Protein AF-A0A817LYQ7-F1 (afdb_monomer_lite)

Sequence (194 aa):
NINQAQDAFQQCRSLLEDQLDYSDKLHCETAINEIEKHLDKLDQIEDEFKLVQNLAEGLTFTFNKGPLIQAMEQGDWILLDNINCARGDVIERLNSLAEAKPTLTLYDSASSQQYSRGNGIHKDFRLFVIANNNRKMANRLSSAWRNRCLIIRMQTLDDGLNLDHVEQHDLAEIIKGELQGINGGQELTHTLLR

Foldseek 3Di:
DVVVVVVVLVVVLVVLVVVLVVCVVVVPVVSNVVSVVVVVVSVVVVVVVVVVVVVVVVDDDDDDDDPVLVCQQVLHEDEAEQCQLDDPVVVVQQLQCLAPWRKHWDPPHPVTDIDTDVRSGDPNYHYHYDHDPPDPRGHDDDPSNVVSDDDDDDDDQCVVPDLVCLCVGVVLVVQCVVLVPPDCSVVVSVVVSD

Structure (mmCIF, N/CA/C/O backbone):
data_AF-A0A817LYQ7-F1
#
_entry.id   AF-A0A817LYQ7-F1
#
loop_
_atom_site.group_PDB
_atom_site.id
_atom_site.type_symbol
_atom_site.label_atom_id
_atom_site.label_alt_id
_atom_site.label_comp_id
_atom_site.label_asym_id
_atom_site.label_entity_id
_atom_site.label_seq_id
_atom_site.pdbx_PDB_ins_code
_atom_site.Cartn_x
_atom_site.Cartn_y
_atom_site.Cartn_z
_atom_site.occupancy
_atom_site.B_iso_or_equiv
_atom_site.auth_seq_id
_atom_site.auth_comp_id
_atom_site.auth_asym_id
_atom_site.auth_atom_id
_atom_site.pdbx_PDB_model_num
ATOM 1 N N . ASN A 1 1 ? -20.811 9.202 29.144 1.00 63.03 1 ASN A N 1
ATOM 2 C CA . ASN A 1 1 ? -21.258 8.344 28.025 1.00 63.03 1 ASN A CA 1
ATOM 3 C C . ASN A 1 1 ? -22.570 8.937 27.528 1.00 63.03 1 ASN A C 1
ATOM 5 O O . ASN A 1 1 ? -23.413 9.189 28.376 1.00 63.03 1 ASN A O 1
ATOM 9 N N . ILE A 1 2 ? -22.718 9.260 26.240 1.00 66.94 2 ILE A N 1
ATOM 10 C CA . ILE A 1 2 ? -23.828 10.101 25.728 1.00 66.94 2 ILE A CA 1
ATOM 11 C C . ILE A 1 2 ? -25.197 9.498 26.067 1.00 66.94 2 ILE A C 1
ATOM 13 O O . ILE A 1 2 ? -26.060 10.197 26.589 1.00 66.94 2 ILE A O 1
ATOM 17 N N . ASN A 1 3 ? -25.333 8.182 25.908 1.00 72.88 3 ASN A N 1
ATOM 18 C CA . ASN A 1 3 ? -26.567 7.465 26.236 1.00 72.88 3 ASN A CA 1
ATOM 19 C C . ASN A 1 3 ? -26.939 7.612 27.722 1.00 72.88 3 ASN A C 1
ATOM 21 O O . ASN A 1 3 ? -28.087 7.870 28.041 1.00 72.88 3 ASN A O 1
ATOM 25 N N . GLN A 1 4 ? -25.957 7.579 28.632 1.00 79.06 4 GLN A N 1
ATOM 26 C CA . GLN A 1 4 ? -26.214 7.764 30.069 1.00 79.06 4 GLN A CA 1
ATOM 27 C C . GLN A 1 4 ? -26.706 9.178 30.409 1.00 79.06 4 GLN A C 1
ATOM 29 O O . GLN A 1 4 ? -27.440 9.347 31.377 1.00 79.06 4 GLN A O 1
ATOM 34 N N . ALA A 1 5 ? -26.284 10.195 29.650 1.00 78.88 5 ALA A N 1
ATOM 35 C CA . ALA A 1 5 ? -26.750 11.564 29.853 1.00 78.88 5 ALA A CA 1
ATOM 36 C C . ALA A 1 5 ? -28.187 11.740 29.335 1.00 78.88 5 ALA A C 1
ATOM 38 O O . ALA A 1 5 ? -29.009 12.333 30.026 1.00 78.88 5 ALA A O 1
ATOM 39 N N . GLN A 1 6 ? -28.507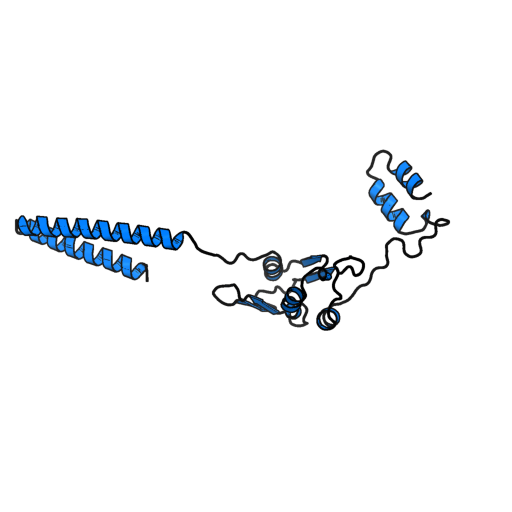 11.170 28.169 1.00 82.31 6 GLN A N 1
ATOM 40 C CA . GLN A 1 6 ? -29.868 11.174 27.619 1.00 82.31 6 GLN A CA 1
ATOM 41 C C . GLN A 1 6 ? -30.855 10.409 28.512 1.00 82.31 6 GLN A C 1
ATOM 43 O O . GLN A 1 6 ? -31.938 10.920 28.796 1.00 82.31 6 GLN A O 1
ATOM 48 N N . ASP A 1 7 ? -30.448 9.248 29.034 1.00 86.56 7 ASP A N 1
ATOM 49 C CA . ASP A 1 7 ? -31.247 8.470 29.986 1.00 86.56 7 ASP A CA 1
ATOM 50 C C . ASP A 1 7 ? -31.538 9.278 31.264 1.00 86.56 7 ASP A C 1
ATOM 52 O O . ASP A 1 7 ? -32.651 9.244 31.790 1.00 86.56 7 ASP A O 1
ATOM 56 N N . ALA A 1 8 ? -30.560 10.052 31.751 1.00 87.94 8 ALA A N 1
ATOM 57 C CA . ALA A 1 8 ? -30.729 10.900 32.929 1.00 87.94 8 ALA A CA 1
ATOM 58 C C . ALA A 1 8 ? -31.708 12.065 32.687 1.00 87.94 8 ALA A C 1
ATOM 60 O O . ALA A 1 8 ? -32.529 12.354 33.559 1.00 87.94 8 ALA A O 1
ATOM 61 N N . PHE A 1 9 ? -31.671 12.708 31.512 1.00 90.75 9 PHE A N 1
ATOM 62 C CA . PHE A 1 9 ? -32.644 13.751 31.154 1.00 90.75 9 PHE A CA 1
ATOM 63 C C . PHE A 1 9 ? -34.066 13.194 31.064 1.00 90.75 9 PHE A C 1
ATOM 65 O O . PHE A 1 9 ? -34.985 13.789 31.626 1.00 90.75 9 PHE A O 1
ATOM 72 N N . GLN A 1 10 ? -34.248 12.030 30.431 1.00 88.69 10 GLN A N 1
ATOM 73 C CA . GLN A 1 10 ? -35.556 11.373 30.356 1.00 88.69 10 GLN A CA 1
ATOM 74 C C . GLN A 1 10 ? -36.092 10.985 31.735 1.00 88.69 10 GLN A C 1
ATOM 76 O O . GLN A 1 10 ? -37.265 11.220 32.022 1.00 88.69 10 GLN A O 1
ATOM 81 N N . GLN A 1 11 ? -35.242 10.442 32.611 1.00 92.62 11 GLN A N 1
ATOM 82 C CA . GLN A 1 11 ? -35.643 10.107 33.978 1.00 92.62 11 GLN A CA 1
ATOM 83 C C . GLN A 1 11 ? -36.074 11.349 34.761 1.00 92.62 11 GLN A C 1
ATOM 85 O O . GLN A 1 11 ? -37.159 11.348 35.342 1.00 92.62 11 GLN A O 1
ATOM 90 N N . CYS A 1 12 ? -35.273 12.419 34.735 1.00 91.88 12 CYS A N 1
ATOM 91 C CA . CYS A 1 12 ? -35.617 13.680 35.393 1.00 91.88 12 CYS A CA 1
ATOM 92 C C . CYS A 1 12 ? -36.919 14.284 34.855 1.00 91.88 12 CYS A C 1
ATOM 94 O O . CYS A 1 12 ? -37.739 14.735 35.651 1.00 91.88 12 CYS A O 1
ATOM 96 N N . ARG A 1 13 ? -37.135 14.262 33.533 1.00 93.62 13 ARG A N 1
ATOM 97 C CA . ARG A 1 13 ? -38.375 14.751 32.921 1.00 93.62 13 ARG A CA 1
ATOM 98 C C . ARG A 1 13 ? -39.585 13.944 33.391 1.00 93.62 13 ARG A C 1
ATOM 100 O O . ARG A 1 13 ? -40.536 14.547 33.868 1.00 93.62 13 ARG A O 1
ATOM 107 N N . SER A 1 14 ? -39.509 12.610 33.365 1.00 91.75 14 SER A N 1
ATOM 108 C CA . SER A 1 14 ? -40.623 11.758 33.814 1.00 91.75 14 SER A CA 1
ATOM 109 C C . SER A 1 14 ? -40.990 11.995 35.282 1.00 91.75 14 SER A C 1
ATOM 111 O O . SER A 1 14 ? -42.163 12.081 35.619 1.00 91.75 14 SER A O 1
ATOM 113 N N . LEU A 1 15 ? -39.992 12.197 36.153 1.00 93.38 15 LEU A N 1
ATOM 114 C CA . LEU A 1 15 ? -40.226 12.487 37.568 1.00 93.38 15 LEU A CA 1
ATOM 115 C C . LEU A 1 15 ? -40.900 13.848 37.768 1.00 93.38 15 LEU A C 1
ATOM 117 O O . LEU A 1 15 ? -41.764 13.976 38.631 1.00 93.38 15 LEU A O 1
ATOM 121 N N . LEU A 1 16 ? -40.507 14.864 36.995 1.00 91.19 16 LEU A N 1
ATOM 122 C CA . LEU A 1 16 ? -41.121 16.191 37.056 1.00 91.19 16 LEU A CA 1
ATOM 123 C C . LEU A 1 16 ? -42.553 16.175 36.508 1.00 91.19 16 LEU A C 1
ATOM 125 O O . LEU A 1 16 ? -43.427 16.786 37.114 1.00 91.19 16 LEU A O 1
ATOM 129 N N . GLU A 1 17 ? -42.810 15.444 35.423 1.00 91.06 17 GLU A N 1
ATOM 130 C CA . GLU A 1 17 ? -44.152 15.260 34.852 1.00 91.06 17 GLU A CA 1
ATOM 131 C C . GLU A 1 17 ? -45.082 14.495 35.810 1.00 91.06 17 GLU A C 1
ATOM 133 O O . GLU A 1 17 ? -46.219 14.915 36.027 1.00 91.06 17 GLU A O 1
ATOM 138 N N . ASP A 1 18 ? -44.590 13.441 36.468 1.00 92.38 18 ASP A N 1
ATOM 139 C CA . ASP A 1 18 ? -45.341 12.711 37.499 1.00 92.38 18 ASP A CA 1
ATOM 140 C C . ASP A 1 18 ? -45.671 13.607 3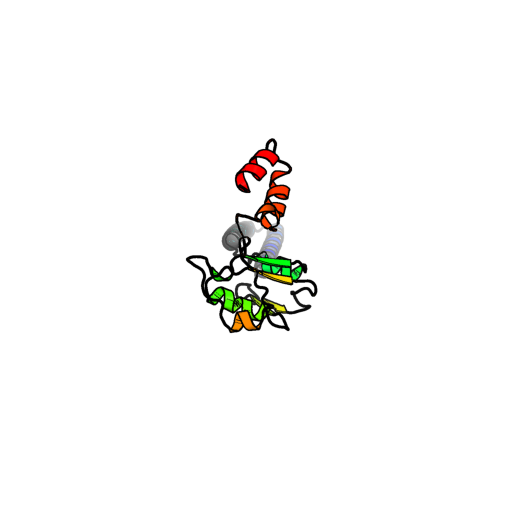8.708 1.00 92.38 18 ASP A C 1
ATOM 142 O O . ASP A 1 18 ? -46.766 13.538 39.277 1.00 92.38 18 ASP A O 1
ATOM 146 N N . GLN A 1 19 ? -44.733 14.473 39.116 1.00 90.06 19 GLN A N 1
ATOM 147 C CA . GLN A 1 19 ? -44.977 15.444 40.187 1.00 90.06 19 GLN A CA 1
ATOM 148 C C . GLN A 1 19 ? -45.939 16.559 39.772 1.00 90.06 19 GLN A C 1
ATOM 150 O O . GLN A 1 19 ? -46.702 17.036 40.620 1.00 90.06 19 GLN A O 1
ATOM 155 N N . LEU A 1 20 ? -45.934 16.954 38.498 1.00 89.88 20 LEU A N 1
ATOM 156 C CA . LEU A 1 20 ? -46.879 17.914 37.936 1.00 89.88 20 LEU A CA 1
ATOM 157 C C . LEU A 1 20 ? -48.305 17.348 37.975 1.00 89.88 20 LEU A C 1
ATOM 159 O O . LEU A 1 20 ? -49.176 17.962 38.585 1.00 89.88 20 LEU A O 1
ATOM 163 N N . ASP A 1 21 ? -48.513 16.126 37.470 1.00 89.31 21 ASP A N 1
ATOM 164 C CA . ASP A 1 21 ? -49.822 15.450 37.474 1.00 89.31 21 ASP A CA 1
ATOM 165 C C . ASP A 1 21 ? -50.362 15.232 38.903 1.00 89.31 21 ASP A C 1
ATOM 167 O O . ASP A 1 21 ? -51.556 15.392 39.178 1.00 89.31 21 ASP A O 1
ATOM 171 N N . TYR A 1 22 ? -49.484 14.921 39.865 1.00 88.94 22 TYR A N 1
ATOM 172 C CA . TYR A 1 22 ? -49.873 14.845 41.276 1.00 88.94 22 TYR A CA 1
ATOM 173 C C . TYR A 1 22 ? -50.272 16.214 41.859 1.00 88.94 22 TYR A C 1
ATOM 175 O O . TYR A 1 22 ? -51.225 16.304 42.638 1.00 88.94 22 TYR A O 1
ATOM 183 N N . SER A 1 23 ? -49.564 17.281 41.484 1.00 87.38 23 SER A N 1
ATOM 184 C CA . SER A 1 23 ? -49.805 18.643 41.983 1.00 87.38 23 SER A CA 1
ATOM 185 C C . SER A 1 23 ? -51.063 19.274 41.374 1.00 87.38 23 SER A C 1
ATOM 187 O O . SER A 1 23 ? -51.789 19.980 42.081 1.00 87.38 23 SER A O 1
ATOM 189 N N . ASP A 1 24 ? -51.372 18.942 40.118 1.00 86.56 24 ASP A N 1
ATOM 190 C CA . ASP A 1 24 ? -52.616 19.291 39.423 1.00 86.56 24 ASP A CA 1
ATOM 191 C C . ASP A 1 24 ? -53.837 18.675 40.107 1.00 86.56 24 ASP A C 1
ATOM 193 O O . ASP A 1 24 ? -54.821 19.370 40.380 1.00 86.56 24 ASP A O 1
ATOM 197 N N . LYS A 1 25 ? -53.753 17.388 40.478 1.00 89.56 25 LYS A N 1
ATOM 198 C CA . LYS A 1 25 ? -54.802 16.688 41.246 1.00 89.56 25 LYS A CA 1
ATOM 199 C C . LYS A 1 25 ? -55.040 17.299 42.626 1.00 89.56 25 LYS A C 1
ATOM 201 O O . LYS A 1 25 ? -56.147 17.196 43.152 1.00 89.56 25 LYS A O 1
ATOM 206 N N . LEU A 1 26 ? -54.014 17.913 43.215 1.00 88.69 26 LEU A N 1
ATOM 207 C CA . LEU A 1 26 ? -54.087 18.580 44.516 1.00 88.69 26 LEU A CA 1
ATOM 208 C C . LEU A 1 26 ? -54.427 20.081 44.412 1.00 88.69 26 LEU A C 1
ATOM 210 O O . LEU A 1 26 ? -54.562 20.735 45.446 1.00 88.69 26 LEU A O 1
ATOM 214 N N . HIS A 1 27 ? -54.568 20.621 43.194 1.00 86.75 27 HIS A N 1
ATOM 215 C CA . HIS A 1 27 ? -54.833 22.036 42.896 1.00 86.75 27 HIS A CA 1
ATOM 216 C C . HIS A 1 27 ? -53.838 23.016 43.551 1.00 86.75 27 HIS A C 1
ATOM 218 O O . HIS A 1 27 ? -54.216 24.083 44.039 1.00 86.75 27 HIS A O 1
ATOM 224 N N . CYS A 1 28 ? -52.550 22.658 43.581 1.00 89.75 28 CYS A N 1
ATOM 225 C CA . CYS A 1 28 ? -51.499 23.480 44.184 1.00 89.75 28 CYS A CA 1
ATOM 226 C C . CYS A 1 28 ? -50.792 24.362 43.137 1.00 89.75 28 CYS A C 1
ATOM 228 O O . CYS A 1 28 ? -49.706 24.026 42.665 1.00 89.75 28 CYS A O 1
ATOM 230 N N . GLU A 1 29 ? -51.381 25.514 42.796 1.00 88.69 29 GLU A N 1
ATOM 231 C CA . GLU A 1 29 ? -50.867 26.424 41.749 1.00 88.69 29 GLU A CA 1
ATOM 232 C C . GLU A 1 29 ? -49.406 26.856 41.953 1.00 88.69 29 GLU A C 1
ATOM 234 O O . GLU A 1 29 ? -48.647 26.971 40.993 1.00 88.69 29 GLU A O 1
ATOM 239 N N . THR A 1 30 ? -48.967 27.083 43.194 1.00 89.00 30 THR A N 1
ATOM 240 C CA . THR A 1 30 ? -47.577 27.486 43.467 1.00 89.00 30 THR A CA 1
ATOM 241 C C . THR A 1 30 ? -46.582 26.384 43.102 1.00 89.00 30 THR A C 1
ATOM 243 O O . THR A 1 30 ? -45.533 26.678 42.537 1.00 89.00 30 THR A O 1
ATOM 246 N N . ALA A 1 31 ? -46.918 25.122 43.396 1.00 86.81 31 ALA A N 1
ATOM 247 C CA . ALA A 1 31 ? -46.066 23.980 43.076 1.00 86.81 31 ALA A CA 1
ATOM 248 C C . ALA A 1 31 ? -46.038 23.709 41.566 1.00 86.81 31 ALA A C 1
ATOM 250 O O . ALA A 1 31 ? -44.968 23.461 41.021 1.00 86.81 31 ALA A O 1
ATOM 251 N N . ILE A 1 32 ? -47.187 23.830 40.892 1.00 88.44 32 ILE A N 1
ATOM 252 C CA . ILE A 1 32 ? -47.307 23.694 39.432 1.00 88.44 32 ILE A CA 1
ATOM 253 C C . ILE A 1 32 ? -46.384 24.699 38.730 1.00 88.44 32 ILE A C 1
ATOM 255 O O . ILE A 1 32 ? -45.501 24.291 37.982 1.00 88.44 32 ILE A O 1
ATOM 259 N N . ASN A 1 33 ? -46.490 25.990 39.068 1.00 89.50 33 ASN A N 1
ATOM 260 C CA . ASN A 1 33 ? -45.645 27.042 38.486 1.00 89.50 33 ASN A CA 1
ATOM 261 C C . ASN A 1 33 ? -44.139 26.801 38.715 1.00 89.50 33 ASN A C 1
ATOM 263 O O . ASN A 1 33 ? -43.299 27.167 37.890 1.00 89.50 33 ASN A O 1
ATOM 267 N N . GLU A 1 34 ? -43.767 26.230 39.864 1.00 92.00 34 GLU A N 1
ATOM 268 C CA . GLU A 1 34 ? -42.368 25.941 40.179 1.00 92.00 34 GLU A CA 1
ATOM 269 C C . GLU A 1 34 ? -41.846 24.731 39.392 1.00 92.00 34 GLU A C 1
ATOM 271 O O . GLU A 1 34 ? -40.730 24.783 38.869 1.00 92.00 34 GLU A O 1
ATOM 276 N N . ILE A 1 35 ? -42.664 23.686 39.225 1.00 90.88 35 ILE A N 1
ATOM 277 C CA . ILE A 1 35 ? -42.340 22.508 38.410 1.00 90.88 35 ILE A CA 1
ATOM 278 C C . ILE A 1 35 ? -42.246 22.878 36.924 1.00 90.88 35 ILE A C 1
ATOM 280 O O . ILE A 1 35 ? -41.267 22.502 36.280 1.00 90.88 35 ILE A O 1
ATOM 284 N N . GLU A 1 36 ? -43.179 23.672 36.394 1.00 91.12 36 GLU A N 1
ATOM 285 C CA . GLU A 1 36 ? -43.123 24.183 35.014 1.00 91.12 36 GLU A CA 1
ATOM 286 C C . GLU A 1 36 ? -41.824 24.960 34.761 1.00 91.12 36 GLU A C 1
ATOM 288 O O . GLU A 1 36 ? -41.106 24.704 33.796 1.00 91.12 36 GLU A O 1
ATOM 293 N N . LYS A 1 37 ? -41.422 25.821 35.702 1.00 93.31 37 LYS A N 1
ATOM 294 C CA . LYS A 1 37 ? -40.144 26.542 35.623 1.00 93.31 37 LYS A CA 1
ATOM 295 C C . LYS A 1 37 ? -38.925 25.612 35.645 1.00 93.31 37 LYS A C 1
ATOM 297 O O . LYS A 1 37 ? -37.868 25.961 35.111 1.00 93.31 37 LYS A O 1
ATOM 302 N N . HIS A 1 38 ? -39.015 24.467 36.319 1.00 91.38 38 HIS A N 1
ATOM 303 C CA . HIS A 1 38 ? -37.960 23.456 36.311 1.00 91.38 38 HIS A CA 1
ATOM 304 C C . HIS A 1 38 ? -37.921 22.669 34.998 1.00 91.38 38 HIS A C 1
ATOM 306 O O . HIS A 1 38 ? -36.819 22.385 34.529 1.00 91.38 38 HIS A O 1
ATOM 312 N N . LEU A 1 39 ? -39.077 22.387 34.392 1.00 90.94 39 LEU A N 1
ATOM 313 C CA . LEU A 1 39 ? -39.180 21.789 33.059 1.00 90.94 39 LEU A CA 1
ATOM 314 C C . LEU A 1 39 ? -38.564 22.706 31.993 1.00 90.94 39 LEU A C 1
ATOM 316 O O . LEU A 1 39 ? -37.683 22.258 31.264 1.00 90.94 39 LEU A O 1
ATOM 320 N N . ASP A 1 40 ? -38.880 24.005 32.008 1.00 91.50 40 ASP A N 1
ATOM 321 C CA . ASP A 1 40 ? -38.290 24.989 31.083 1.00 91.50 40 ASP A CA 1
ATOM 322 C C . ASP A 1 40 ? -36.755 25.050 31.183 1.00 91.50 40 ASP A C 1
ATOM 324 O O . ASP A 1 40 ? -36.035 25.171 30.189 1.00 91.50 40 ASP A O 1
ATOM 328 N N . LYS A 1 41 ? -36.217 24.977 32.406 1.00 93.19 41 LYS A N 1
ATOM 329 C CA . LYS A 1 41 ? -34.763 24.937 32.624 1.00 93.19 41 LYS A CA 1
ATOM 330 C C . LYS A 1 41 ? -34.149 23.631 32.135 1.00 93.19 41 LYS A C 1
ATOM 332 O O . LYS A 1 41 ? -33.016 23.642 31.660 1.00 93.19 41 LYS A O 1
ATOM 337 N N . LEU A 1 42 ? -34.857 22.516 32.298 1.00 91.75 42 LEU A N 1
ATOM 338 C CA . LEU A 1 42 ? -34.404 21.214 31.827 1.00 91.75 42 LEU A CA 1
ATOM 339 C C . LEU A 1 42 ? -34.331 21.198 30.296 1.00 91.75 42 LEU A C 1
ATOM 341 O O . LEU A 1 42 ? -33.319 20.748 29.764 1.00 91.75 42 LEU A O 1
ATOM 345 N N . ASP A 1 43 ? -35.325 21.779 29.617 1.00 89.81 43 ASP A N 1
ATOM 346 C CA . ASP A 1 43 ? -35.327 21.978 28.162 1.00 89.81 43 ASP A CA 1
ATOM 347 C C . ASP A 1 43 ? -34.116 22.805 27.703 1.00 89.81 43 ASP A C 1
ATOM 349 O O . ASP A 1 43 ? -33.374 22.382 26.818 1.00 89.81 43 ASP A O 1
ATOM 353 N N . GLN A 1 44 ? -33.843 23.937 28.364 1.00 91.25 44 GLN A N 1
ATOM 354 C CA . GLN A 1 44 ? -32.685 24.786 28.045 1.00 91.25 44 GLN A CA 1
ATOM 355 C C . GLN A 1 44 ? -31.350 24.044 28.184 1.00 91.25 44 GLN A C 1
ATOM 357 O O . GLN A 1 44 ? -30.479 24.161 27.322 1.00 91.25 44 GLN A O 1
ATOM 362 N N . ILE A 1 45 ? -31.180 23.266 29.256 1.00 89.69 45 ILE A N 1
ATOM 363 C CA . ILE A 1 45 ? -29.953 22.490 29.484 1.00 89.69 45 ILE A CA 1
ATOM 364 C C . ILE A 1 45 ? -29.830 21.359 28.453 1.00 89.69 45 ILE A C 1
ATOM 366 O O . ILE A 1 45 ? -28.725 21.068 27.990 1.00 89.69 45 ILE A O 1
ATOM 370 N N . GLU A 1 46 ? -30.940 20.719 28.081 1.00 88.31 46 GLU A N 1
ATOM 371 C CA . GLU A 1 46 ? -30.954 19.666 27.065 1.00 88.31 46 GLU A CA 1
ATOM 372 C C . GLU A 1 46 ? -30.557 20.218 25.683 1.00 88.31 46 GLU A C 1
ATOM 374 O O . GLU A 1 46 ? -29.783 19.588 24.956 1.00 88.31 46 GLU A O 1
ATOM 379 N N . ASP A 1 47 ? -31.019 21.421 25.341 1.00 86.31 47 ASP A N 1
ATOM 380 C CA . ASP A 1 47 ? -30.664 22.111 24.100 1.00 86.31 47 ASP A CA 1
ATOM 381 C C . ASP A 1 47 ? -29.197 22.570 24.078 1.00 86.31 47 ASP A C 1
ATOM 383 O O . ASP A 1 47 ? -28.501 22.365 23.076 1.00 86.31 47 ASP A O 1
ATOM 387 N N . GLU A 1 48 ? -28.676 23.112 25.185 1.00 86.31 48 GLU A N 1
ATOM 388 C CA . GLU A 1 48 ? -27.246 23.426 25.324 1.00 86.31 48 GLU A CA 1
ATOM 389 C C . GLU A 1 48 ? -26.375 22.165 25.211 1.00 86.31 48 GLU A C 1
ATOM 391 O O . GLU A 1 48 ? -25.340 22.174 24.537 1.00 86.31 48 GLU A O 1
ATOM 396 N N . PHE A 1 49 ? -26.808 21.053 25.810 1.00 84.88 49 PHE A N 1
ATOM 397 C CA . PHE A 1 49 ? -26.112 19.772 25.717 1.00 84.88 49 PHE A CA 1
ATOM 398 C C . PHE A 1 49 ? -26.061 19.255 24.271 1.00 84.88 49 PHE A C 1
ATOM 400 O O . PHE A 1 49 ? -24.991 18.856 23.799 1.00 84.88 49 PHE A O 1
ATOM 407 N N . LYS A 1 50 ? -27.178 19.327 23.533 1.00 81.75 50 LYS A N 1
ATOM 408 C CA . LYS A 1 50 ? -27.238 18.983 22.099 1.00 81.75 50 LYS A CA 1
ATOM 409 C C . LYS A 1 50 ? -26.326 19.879 21.259 1.00 81.75 50 LYS A C 1
ATOM 411 O O . LYS A 1 50 ? -25.651 19.391 20.354 1.00 81.75 50 LYS A O 1
ATOM 416 N N . LEU A 1 51 ? -26.264 21.177 21.557 1.00 77.38 51 LEU A N 1
ATOM 417 C CA . LEU A 1 51 ? -25.387 22.115 20.852 1.00 77.38 51 LEU A CA 1
ATOM 418 C C . LEU A 1 51 ? -23.904 21.769 21.057 1.00 77.38 51 LEU A C 1
ATOM 420 O O . LEU A 1 51 ? -23.147 21.707 20.087 1.00 77.38 51 LEU A O 1
ATOM 424 N N . VAL A 1 52 ? -23.493 21.497 22.299 1.00 77.12 52 VAL A N 1
ATOM 425 C CA . VAL A 1 52 ? -22.118 21.083 22.629 1.00 77.12 52 VAL A CA 1
ATOM 426 C C . VAL A 1 52 ? -21.772 19.738 21.984 1.00 77.12 52 VAL A C 1
ATOM 428 O O . VAL A 1 52 ? -20.655 19.573 21.493 1.00 77.12 52 VAL A O 1
ATOM 431 N N . GLN A 1 53 ? -22.722 18.801 21.916 1.00 72.44 53 GLN A N 1
ATOM 432 C CA . GLN A 1 53 ? -22.544 17.531 21.211 1.00 72.44 53 GLN A CA 1
ATOM 433 C C . GLN A 1 53 ? -22.307 17.747 19.710 1.00 72.44 53 GLN A C 1
ATOM 435 O O . GLN A 1 53 ? -21.322 17.250 19.171 1.00 72.44 53 GLN A O 1
ATOM 440 N N . ASN A 1 54 ? -23.152 18.535 19.044 1.00 68.50 54 ASN A N 1
ATOM 441 C CA . ASN A 1 54 ? -23.012 18.818 17.612 1.00 68.50 54 ASN A CA 1
ATOM 442 C C . ASN A 1 54 ? -21.689 19.536 17.292 1.00 68.50 54 ASN A C 1
ATOM 444 O O . ASN A 1 54 ? -21.052 19.260 16.276 1.00 68.50 54 ASN A O 1
ATOM 448 N N . LEU A 1 55 ? -21.236 20.429 18.178 1.00 67.38 55 LEU A N 1
ATOM 449 C CA . LEU A 1 55 ? -19.927 21.080 18.067 1.00 67.38 55 LEU A CA 1
ATOM 450 C C . LEU A 1 55 ? -18.766 20.092 18.257 1.00 67.38 55 LEU A C 1
ATOM 452 O O . LEU A 1 55 ? -17.748 20.215 17.577 1.00 67.38 55 LEU A O 1
ATOM 456 N N . ALA A 1 56 ? -18.916 19.102 19.141 1.00 63.03 56 ALA A N 1
ATOM 457 C CA . ALA A 1 56 ? -17.942 18.025 19.317 1.00 63.03 56 ALA A CA 1
ATOM 458 C C . ALA A 1 56 ? -17.920 17.048 18.123 1.00 63.03 56 ALA A C 1
ATOM 460 O O . ALA A 1 56 ? -16.865 16.514 17.785 1.00 63.03 56 ALA A O 1
ATOM 461 N N . GLU A 1 57 ? -19.055 16.847 17.450 1.00 62.59 57 GLU A N 1
ATOM 462 C CA . GLU A 1 57 ? -19.167 16.022 16.239 1.00 62.59 57 GLU A CA 1
ATOM 463 C C . GLU A 1 57 ? -18.632 16.729 14.975 1.00 62.59 57 GLU A C 1
ATOM 465 O O . GLU A 1 57 ? -18.249 16.066 14.008 1.00 62.59 57 GLU A O 1
ATOM 470 N N . GLY A 1 58 ? -18.521 18.064 14.989 1.00 60.03 58 GLY A N 1
ATOM 471 C CA . GLY A 1 58 ? -18.138 18.882 13.830 1.00 60.03 58 GLY A CA 1
ATOM 472 C C . GLY A 1 58 ? -16.689 18.745 13.333 1.00 60.03 58 GLY A C 1
ATOM 473 O O . GLY A 1 58 ? -16.380 19.230 12.246 1.00 60.03 58 GLY A O 1
ATOM 474 N N . LEU A 1 59 ? -15.794 18.085 14.078 1.00 60.28 59 LEU A N 1
ATOM 475 C CA . LEU A 1 59 ? -14.372 17.916 13.728 1.00 60.28 59 LEU A CA 1
ATOM 476 C C . LEU A 1 59 ? -13.890 16.482 14.007 1.00 60.28 59 LEU A C 1
ATOM 478 O O . LEU A 1 59 ? -12.999 16.246 14.823 1.00 60.28 59 LEU A O 1
ATOM 482 N N . THR A 1 60 ? -14.471 15.498 13.319 1.00 66.69 60 THR A N 1
ATOM 483 C CA . THR A 1 60 ? -13.991 14.109 13.379 1.00 66.69 60 THR A CA 1
ATOM 484 C C . THR A 1 60 ? -12.962 13.833 12.278 1.00 66.69 60 THR A C 1
ATOM 486 O O . THR A 1 60 ? -13.258 13.855 11.084 1.00 66.69 60 THR A O 1
ATOM 489 N N . PHE A 1 61 ? -11.717 13.551 12.673 1.00 70.75 61 PHE A N 1
ATOM 490 C CA . PHE A 1 61 ? -10.700 13.032 11.755 1.00 70.75 61 PHE A CA 1
ATOM 491 C C . PHE A 1 61 ? -10.907 11.527 11.586 1.00 70.75 61 PHE A C 1
ATOM 493 O O . PHE A 1 61 ? -10.775 10.763 12.541 1.00 70.75 61 PHE A O 1
ATOM 500 N N . THR A 1 62 ? -11.227 11.092 10.368 1.00 76.38 62 THR A N 1
ATOM 501 C CA . THR A 1 62 ? -11.361 9.669 10.038 1.00 76.38 62 THR A CA 1
ATOM 502 C C . THR A 1 62 ? -10.171 9.202 9.210 1.00 76.38 62 THR A C 1
ATOM 504 O O . THR A 1 62 ? -9.697 9.895 8.308 1.00 76.38 62 THR A O 1
ATOM 507 N N . PHE A 1 63 ? -9.665 8.007 9.520 1.00 82.12 63 PHE A N 1
ATOM 508 C CA . PHE A 1 63 ? -8.626 7.385 8.710 1.00 82.12 63 PHE A CA 1
ATOM 509 C C . PHE A 1 63 ? -9.233 6.903 7.391 1.00 82.12 63 PHE A C 1
ATOM 511 O O . PHE A 1 63 ? -10.076 6.004 7.379 1.00 82.12 63 PHE A O 1
ATOM 518 N N . ASN A 1 64 ? -8.786 7.478 6.276 1.00 85.25 64 ASN A N 1
ATOM 519 C CA . ASN A 1 64 ? -9.188 7.033 4.950 1.00 85.25 64 ASN A CA 1
ATOM 520 C C . ASN A 1 64 ? -8.141 6.063 4.380 1.00 85.25 64 ASN A C 1
ATOM 522 O O . ASN A 1 64 ? -6.958 6.393 4.276 1.00 85.25 64 ASN A O 1
ATOM 526 N N . LYS A 1 65 ? -8.574 4.849 4.023 1.00 89.44 65 LYS A N 1
ATOM 527 C CA . LYS A 1 65 ? -7.690 3.823 3.462 1.00 89.44 65 LYS A CA 1
ATOM 528 C C . LYS A 1 65 ? -7.239 4.230 2.061 1.00 89.44 65 LYS A C 1
ATOM 530 O O . LYS A 1 65 ? -8.050 4.280 1.141 1.00 89.44 65 LYS A O 1
ATOM 535 N N . GLY A 1 66 ? -5.936 4.443 1.896 1.00 92.69 66 GLY A N 1
ATOM 536 C CA . GLY A 1 66 ? -5.341 4.722 0.591 1.00 92.69 66 GLY A CA 1
ATOM 537 C C . GLY A 1 66 ? -5.305 3.504 -0.350 1.00 92.69 66 GLY A C 1
ATOM 538 O O . GLY A 1 66 ? -5.543 2.373 0.089 1.00 92.69 66 GLY A O 1
ATOM 539 N N . PRO A 1 67 ? -4.925 3.708 -1.626 1.00 95.56 67 PRO A N 1
ATOM 540 C CA . PRO A 1 67 ? -4.947 2.670 -2.663 1.00 95.56 67 PRO A CA 1
ATOM 541 C C . PRO A 1 67 ? -4.146 1.409 -2.320 1.00 95.56 67 PRO A C 1
ATOM 543 O O . PRO A 1 67 ? -4.563 0.305 -2.646 1.00 95.56 67 PRO A O 1
ATOM 546 N N . LEU A 1 68 ? -3.020 1.557 -1.613 1.00 95.19 68 LEU A N 1
ATOM 547 C CA . LEU A 1 68 ? -2.211 0.422 -1.163 1.00 95.19 68 LEU A CA 1
ATOM 548 C C . LEU A 1 68 ? -3.001 -0.520 -0.251 1.00 95.19 68 LEU A C 1
ATOM 550 O O . LEU A 1 68 ? -2.984 -1.727 -0.460 1.00 95.19 68 LEU A O 1
ATOM 554 N N . ILE A 1 69 ? -3.707 0.032 0.736 1.00 94.06 69 ILE A N 1
ATOM 555 C CA . ILE A 1 69 ? -4.480 -0.768 1.691 1.00 94.06 69 ILE A CA 1
ATOM 556 C C . ILE A 1 69 ? -5.669 -1.418 0.991 1.00 94.06 69 ILE A C 1
ATOM 558 O O . ILE A 1 69 ? -5.921 -2.599 1.195 1.00 94.06 69 ILE A O 1
ATOM 562 N N . GLN A 1 70 ? -6.352 -0.673 0.122 1.00 95.38 70 GLN A N 1
ATOM 563 C CA . GLN A 1 70 ? -7.471 -1.204 -0.656 1.00 95.38 70 GLN A CA 1
ATOM 564 C C . GLN A 1 70 ? -7.035 -2.391 -1.528 1.00 95.38 70 GLN A C 1
ATOM 566 O O . GLN A 1 70 ? -7.643 -3.455 -1.448 1.00 95.38 70 GLN A O 1
ATOM 571 N N . ALA A 1 71 ? -5.932 -2.253 -2.274 1.00 97.19 71 ALA A N 1
ATOM 572 C CA . ALA A 1 71 ? -5.391 -3.329 -3.101 1.00 97.19 71 ALA A CA 1
ATOM 573 C C . ALA A 1 71 ? -4.955 -4.545 -2.265 1.00 97.19 71 ALA A C 1
ATOM 575 O O . ALA A 1 71 ? -5.212 -5.687 -2.643 1.00 97.19 71 ALA A O 1
ATOM 576 N N . MET A 1 72 ? -4.332 -4.317 -1.102 1.00 96.12 72 MET A N 1
ATOM 577 C CA . MET A 1 72 ? -3.957 -5.390 -0.174 1.00 96.12 72 MET A CA 1
ATOM 578 C C . MET A 1 72 ? -5.171 -6.181 0.319 1.00 96.12 72 MET A C 1
ATOM 580 O O . MET A 1 72 ? -5.102 -7.409 0.372 1.00 96.12 72 MET A O 1
ATOM 584 N N . GLU A 1 73 ? -6.267 -5.500 0.655 1.00 95.00 73 GLU A N 1
ATOM 585 C CA . GLU A 1 73 ? -7.496 -6.128 1.152 1.00 95.00 73 GLU A CA 1
ATOM 586 C C . GLU A 1 73 ? -8.254 -6.879 0.049 1.00 95.00 73 GLU A C 1
ATOM 588 O O . GLU A 1 73 ? -8.775 -7.965 0.299 1.00 95.00 73 GLU A O 1
ATOM 593 N N . GLN A 1 74 ? -8.284 -6.329 -1.168 1.00 96.81 74 GLN A N 1
ATOM 594 C CA . GLN A 1 74 ? -9.027 -6.881 -2.310 1.00 96.81 74 GLN A CA 1
ATOM 595 C C . GLN A 1 74 ? -8.240 -7.949 -3.083 1.00 96.81 74 GLN A C 1
ATOM 597 O O . GLN A 1 74 ? -8.829 -8.766 -3.786 1.00 96.81 74 GLN A O 1
ATOM 602 N N . GLY A 1 75 ? -6.916 -8.001 -2.912 1.00 96.50 75 GLY A N 1
ATOM 603 C CA . GLY A 1 75 ? -6.059 -8.916 -3.664 1.00 96.50 75 GLY A CA 1
ATOM 604 C C . GLY A 1 75 ? -5.636 -8.413 -5.026 1.00 96.50 75 GLY A C 1
ATOM 605 O O . GLY A 1 75 ? -5.162 -9.213 -5.829 1.00 96.50 75 GLY A O 1
ATOM 606 N N . ASP A 1 76 ? -5.754 -7.113 -5.249 1.00 97.88 76 ASP A N 1
ATOM 607 C CA . ASP A 1 76 ? -5.298 -6.481 -6.470 1.00 97.88 76 ASP A CA 1
ATOM 608 C C . ASP A 1 76 ? -3.775 -6.359 -6.506 1.00 97.88 76 ASP A C 1
ATOM 610 O O . ASP A 1 76 ? -3.035 -6.607 -5.550 1.00 97.88 76 ASP A O 1
ATOM 614 N N . TRP A 1 77 ? -3.290 -5.950 -7.663 1.00 97.12 77 TRP A N 1
ATOM 615 C CA . TRP A 1 77 ? -1.908 -5.585 -7.874 1.00 97.12 77 TRP A CA 1
ATOM 616 C C . TRP A 1 77 ? -1.746 -4.079 -7.683 1.00 97.12 77 TRP A C 1
ATOM 618 O O . TRP A 1 77 ? -2.623 -3.294 -8.038 1.00 97.12 77 TRP A O 1
ATOM 628 N N . ILE A 1 78 ? -0.606 -3.668 -7.134 1.00 97.00 78 ILE A N 1
ATOM 629 C CA . ILE A 1 78 ? -0.233 -2.257 -7.052 1.00 97.00 78 ILE A CA 1
ATOM 630 C C . ILE A 1 78 ? 1.139 -2.033 -7.671 1.00 97.00 78 ILE A C 1
ATOM 632 O O . ILE A 1 78 ? 2.059 -2.828 -7.475 1.00 97.00 78 ILE A O 1
ATOM 636 N N . LEU A 1 79 ? 1.269 -0.930 -8.405 1.00 97.12 79 LEU A N 1
ATOM 637 C CA . LEU A 1 79 ? 2.515 -0.482 -9.006 1.00 97.12 79 LEU A CA 1
ATOM 638 C C . LEU A 1 79 ? 3.012 0.773 -8.289 1.00 97.12 79 LEU A C 1
ATOM 640 O O . LEU A 1 79 ? 2.397 1.834 -8.377 1.00 97.12 79 LEU A O 1
ATOM 644 N N . LEU A 1 80 ? 4.141 0.658 -7.595 1.00 94.81 80 LEU A N 1
ATOM 645 C CA . LEU A 1 80 ? 4.847 1.800 -7.026 1.00 94.81 80 LEU A CA 1
ATOM 646 C C . LEU A 1 80 ? 5.822 2.347 -8.064 1.00 94.81 80 LEU A C 1
ATOM 648 O O . LEU A 1 80 ? 6.931 1.830 -8.229 1.00 94.81 80 LEU A O 1
ATOM 652 N N . ASP A 1 81 ? 5.390 3.382 -8.777 1.00 93.56 81 ASP A N 1
ATOM 653 C CA . ASP A 1 81 ? 6.226 4.035 -9.776 1.00 93.56 81 ASP A CA 1
ATOM 654 C C . ASP A 1 81 ? 7.278 4.949 -9.127 1.00 93.56 81 ASP A C 1
ATOM 656 O O . ASP A 1 81 ? 7.003 5.677 -8.173 1.00 93.56 81 ASP A O 1
ATOM 660 N N . ASN A 1 82 ? 8.499 4.908 -9.663 1.00 92.12 82 ASN A N 1
ATOM 661 C CA . ASN A 1 82 ? 9.663 5.677 -9.216 1.00 92.12 82 ASN A CA 1
ATOM 662 C C . ASN A 1 82 ? 9.865 5.667 -7.698 1.00 92.12 82 ASN A C 1
ATOM 664 O O . ASN A 1 82 ? 10.103 6.713 -7.086 1.00 92.12 82 ASN A O 1
ATOM 668 N N . ILE A 1 83 ? 9.806 4.486 -7.077 1.00 92.56 83 ILE A N 1
ATOM 669 C CA . ILE A 1 83 ? 9.917 4.354 -5.616 1.00 92.56 83 ILE A CA 1
ATOM 670 C C . ILE A 1 83 ? 11.188 5.009 -5.063 1.00 92.56 83 ILE A C 1
ATOM 672 O O . ILE A 1 83 ? 11.237 5.478 -3.933 1.00 92.56 83 ILE A O 1
ATOM 676 N N . ASN A 1 84 ? 12.232 5.067 -5.881 1.00 91.62 84 ASN A N 1
ATOM 677 C CA . ASN A 1 84 ? 13.524 5.612 -5.529 1.00 91.62 84 ASN A CA 1
ATOM 678 C C . ASN A 1 84 ? 13.537 7.149 -5.454 1.00 91.62 84 ASN A C 1
ATOM 680 O O . ASN A 1 84 ? 14.488 7.718 -4.930 1.00 91.62 84 ASN A O 1
ATOM 684 N N . CYS A 1 85 ? 12.486 7.824 -5.918 1.00 92.69 85 CYS A N 1
ATOM 685 C CA . CYS A 1 85 ? 12.256 9.246 -5.667 1.00 92.69 85 CYS A CA 1
ATOM 686 C C . CYS A 1 85 ? 11.561 9.512 -4.320 1.00 92.69 85 CYS A C 1
ATOM 688 O O . CYS A 1 85 ? 11.492 10.665 -3.894 1.00 92.69 85 CYS A O 1
ATOM 690 N N . ALA A 1 86 ? 11.057 8.481 -3.632 1.00 91.69 86 ALA A N 1
ATOM 691 C CA . ALA A 1 86 ? 10.513 8.635 -2.289 1.00 91.69 86 ALA A CA 1
ATOM 692 C C . ALA A 1 86 ? 11.628 8.871 -1.254 1.00 91.69 86 ALA A C 1
ATOM 694 O O . ALA A 1 86 ? 12.798 8.522 -1.453 1.00 91.69 86 ALA A O 1
ATOM 695 N N . ARG A 1 87 ? 11.245 9.454 -0.113 1.00 90.81 87 ARG A N 1
ATOM 696 C CA . ARG A 1 87 ? 12.128 9.583 1.053 1.00 90.81 87 ARG A CA 1
ATOM 697 C C . ARG A 1 87 ? 12.427 8.196 1.639 1.00 90.81 87 ARG A C 1
ATOM 699 O O . ARG A 1 87 ? 11.587 7.298 1.584 1.00 90.81 87 ARG A O 1
ATOM 706 N N . GLY A 1 88 ? 13.625 8.022 2.200 1.00 88.81 88 GLY A N 1
ATOM 707 C CA . GLY A 1 88 ? 14.087 6.720 2.700 1.00 88.81 88 GLY A CA 1
ATOM 708 C C . GLY A 1 88 ? 13.193 6.121 3.790 1.00 88.81 88 GLY A C 1
ATOM 709 O O . GLY A 1 88 ? 12.920 4.926 3.758 1.00 88.81 88 GLY A O 1
ATOM 710 N N . ASP A 1 89 ? 12.654 6.956 4.678 1.00 89.94 89 ASP A N 1
ATOM 711 C CA . ASP A 1 89 ? 11.737 6.562 5.756 1.00 89.94 89 ASP A CA 1
ATOM 712 C C . ASP A 1 89 ? 10.413 5.974 5.239 1.00 89.94 89 ASP A C 1
ATOM 714 O O . ASP A 1 89 ? 9.833 5.084 5.862 1.00 89.94 89 ASP A O 1
ATOM 718 N N . VAL A 1 90 ? 9.939 6.426 4.075 1.00 90.56 90 VAL A N 1
ATOM 719 C CA . VAL A 1 90 ? 8.749 5.860 3.422 1.00 90.56 90 VAL A CA 1
ATOM 720 C C . VAL A 1 90 ? 9.040 4.443 2.931 1.00 90.56 90 VAL A C 1
ATOM 722 O O . VAL A 1 90 ? 8.259 3.527 3.175 1.00 90.56 90 VAL A O 1
ATOM 725 N N . ILE A 1 91 ? 10.187 4.248 2.277 1.00 91.44 91 ILE A N 1
ATOM 726 C CA . ILE A 1 91 ? 10.617 2.935 1.776 1.00 91.44 91 ILE A CA 1
ATOM 727 C C . ILE A 1 91 ? 10.847 1.974 2.949 1.00 91.44 91 ILE A C 1
ATOM 729 O O . ILE A 1 91 ? 10.484 0.801 2.878 1.00 91.44 91 ILE A O 1
ATOM 733 N N . GLU A 1 92 ? 11.394 2.470 4.060 1.00 89.75 92 GLU A N 1
ATOM 734 C CA . GLU A 1 92 ? 11.619 1.670 5.262 1.00 89.75 92 GLU A CA 1
ATOM 735 C C . GLU A 1 92 ? 10.332 1.091 5.844 1.00 89.75 92 GLU A C 1
ATOM 737 O O . GLU A 1 92 ? 10.303 -0.094 6.179 1.00 89.75 92 GLU A O 1
ATOM 742 N N . ARG A 1 93 ? 9.253 1.882 5.882 1.00 90.44 93 ARG A N 1
ATOM 743 C CA . ARG A 1 93 ? 7.928 1.421 6.332 1.00 90.44 93 ARG A CA 1
ATOM 744 C C . ARG A 1 93 ? 7.324 0.346 5.432 1.00 90.44 93 ARG A C 1
ATOM 746 O O . ARG A 1 93 ? 6.495 -0.433 5.890 1.00 90.44 93 ARG A O 1
ATOM 753 N N . LEU A 1 94 ? 7.746 0.282 4.173 1.00 92.38 94 LEU A N 1
ATOM 754 C CA . LEU A 1 94 ? 7.283 -0.719 3.217 1.00 92.38 94 LEU A CA 1
ATOM 755 C C . LEU A 1 94 ? 8.136 -1.999 3.228 1.00 92.38 94 LEU A C 1
ATOM 757 O O . LEU A 1 94 ? 7.726 -2.991 2.629 1.00 92.38 94 LEU A O 1
ATOM 761 N N . ASN A 1 95 ? 9.305 -2.020 3.887 1.00 92.38 95 ASN A N 1
ATOM 762 C CA . ASN A 1 95 ? 10.216 -3.176 3.855 1.00 92.38 95 ASN A CA 1
ATOM 763 C C . ASN A 1 95 ? 9.519 -4.471 4.287 1.00 92.38 95 ASN A C 1
ATOM 765 O O . ASN A 1 95 ? 9.692 -5.499 3.639 1.00 92.38 95 ASN A O 1
ATOM 769 N N . SER A 1 96 ? 8.720 -4.407 5.356 1.00 92.44 96 SER A N 1
ATOM 770 C CA . SER A 1 96 ? 7.982 -5.548 5.910 1.00 92.44 96 SER A CA 1
ATOM 771 C C . SER A 1 96 ? 6.932 -6.107 4.947 1.00 92.44 96 SER A C 1
ATOM 773 O O . SER A 1 96 ? 6.604 -7.291 5.010 1.00 92.44 96 SER A O 1
ATOM 775 N N . LEU A 1 97 ? 6.439 -5.286 4.015 1.00 93.75 97 LEU A N 1
ATOM 776 C CA . LEU A 1 97 ? 5.515 -5.720 2.970 1.00 93.75 97 LEU A CA 1
ATOM 777 C C . LEU A 1 97 ? 6.238 -6.489 1.852 1.00 93.75 97 LEU A C 1
ATOM 779 O O . LEU A 1 97 ? 5.635 -7.349 1.217 1.00 93.75 97 LEU A O 1
ATOM 783 N N . ALA A 1 98 ? 7.527 -6.214 1.636 1.00 92.19 98 ALA A N 1
ATOM 784 C CA . ALA A 1 98 ? 8.367 -6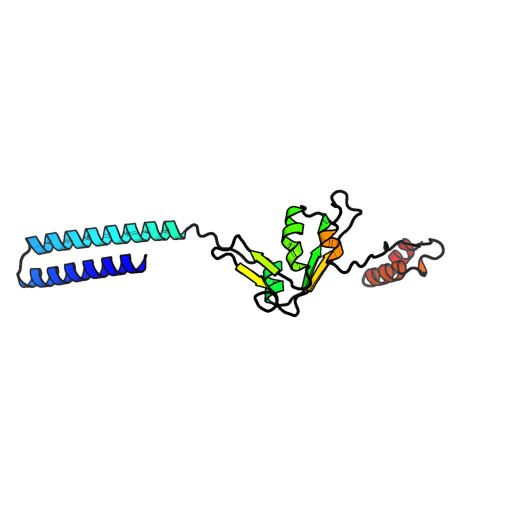.907 0.660 1.00 92.19 98 ALA A CA 1
ATOM 785 C C . ALA A 1 98 ? 8.967 -8.227 1.192 1.00 92.19 98 ALA A C 1
ATOM 787 O O . ALA A 1 98 ? 9.683 -8.917 0.472 1.00 92.19 98 ALA A O 1
ATOM 788 N N . GLU A 1 99 ? 8.717 -8.598 2.449 1.00 91.44 99 GLU A N 1
ATOM 789 C CA . GLU A 1 99 ? 9.223 -9.848 3.023 1.00 91.44 99 GLU A CA 1
ATOM 790 C C . GLU A 1 99 ? 8.427 -11.078 2.565 1.00 91.44 99 GLU A C 1
ATOM 792 O O . GLU A 1 99 ? 7.270 -10.991 2.155 1.00 91.44 99 GLU A O 1
ATOM 797 N N . ALA A 1 100 ? 9.029 -12.268 2.697 1.00 87.44 100 ALA A N 1
ATOM 798 C CA . ALA A 1 100 ? 8.370 -13.536 2.362 1.00 87.44 100 ALA A CA 1
ATOM 799 C C . ALA A 1 100 ? 7.036 -13.724 3.114 1.00 87.44 100 ALA A C 1
ATOM 801 O O . ALA A 1 100 ? 6.078 -14.299 2.588 1.00 87.44 100 ALA A O 1
ATOM 802 N N . LYS A 1 101 ? 6.970 -13.208 4.348 1.00 91.50 101 LYS A N 1
ATOM 803 C CA . LYS A 1 101 ? 5.745 -13.082 5.139 1.00 91.50 101 LYS A CA 1
ATOM 804 C C . LYS A 1 101 ? 5.367 -11.598 5.195 1.00 91.50 101 LYS A C 1
ATOM 806 O O . LYS A 1 101 ? 5.831 -10.909 6.100 1.00 91.50 101 LYS A O 1
ATOM 811 N N . PRO A 1 102 ? 4.558 -11.107 4.239 1.00 93.12 102 PRO A N 1
ATOM 812 C CA . PRO A 1 102 ? 4.254 -9.690 4.153 1.00 93.12 102 PRO A CA 1
ATOM 813 C C . PRO A 1 102 ? 3.471 -9.252 5.387 1.00 93.12 102 PRO A C 1
ATOM 815 O O . PRO A 1 102 ? 2.507 -9.914 5.789 1.00 93.12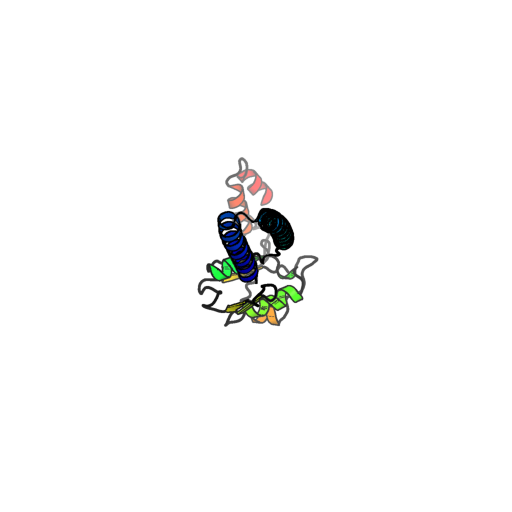 102 PRO A O 1
ATOM 818 N N . THR A 1 103 ? 3.893 -8.138 5.976 1.00 94.44 103 THR A N 1
ATOM 819 C CA . THR A 1 103 ? 3.190 -7.479 7.078 1.00 94.44 103 THR A CA 1
ATOM 820 C C . THR A 1 103 ? 3.212 -5.965 6.905 1.00 94.44 103 THR A C 1
ATOM 822 O O . THR A 1 103 ? 4.127 -5.414 6.293 1.00 94.44 103 THR A O 1
ATOM 825 N N . LEU A 1 104 ? 2.192 -5.289 7.433 1.00 93.69 104 LEU A N 1
ATOM 826 C CA . LEU A 1 104 ? 2.119 -3.829 7.458 1.00 93.69 104 LEU A CA 1
ATOM 827 C C . LEU A 1 104 ? 1.380 -3.373 8.716 1.00 93.69 104 LEU A C 1
ATOM 829 O O . LEU A 1 104 ? 0.282 -3.848 8.986 1.00 93.69 104 LEU A O 1
ATOM 833 N N . THR A 1 105 ? 1.954 -2.437 9.466 1.00 90.56 105 THR A N 1
ATOM 834 C CA . THR A 1 105 ? 1.319 -1.878 10.668 1.00 90.56 105 THR A CA 1
ATOM 835 C C . THR A 1 105 ? 0.943 -0.425 10.421 1.00 90.56 105 THR A C 1
ATOM 837 O O . THR A 1 105 ? 1.796 0.387 10.057 1.00 90.56 105 THR A O 1
ATOM 840 N N . LEU A 1 106 ? -0.332 -0.095 10.624 1.00 88.50 106 LEU A N 1
ATOM 841 C CA . LEU A 1 106 ? -0.853 1.265 10.536 1.00 88.50 106 LEU A CA 1
ATOM 842 C C . LEU A 1 106 ? -0.963 1.858 11.938 1.00 88.50 106 LEU A C 1
ATOM 844 O O . LEU A 1 106 ? -1.797 1.434 12.733 1.00 88.50 106 LEU A O 1
ATOM 848 N N . TYR A 1 107 ? -0.128 2.852 12.226 1.00 82.38 107 TYR A N 1
ATOM 849 C CA . TYR A 1 107 ? -0.096 3.518 13.532 1.00 82.38 107 TYR A CA 1
ATOM 850 C C . TYR A 1 107 ? -1.116 4.657 13.653 1.00 82.38 107 TYR A C 1
ATOM 852 O O . TYR A 1 107 ? -1.507 5.005 14.759 1.00 82.38 107 TYR A O 1
ATOM 860 N N . ASP A 1 108 ? -1.582 5.200 12.525 1.00 74.12 108 ASP A N 1
ATOM 861 C CA . ASP A 1 108 ? -2.456 6.382 12.493 1.00 74.12 108 ASP A CA 1
ATOM 862 C C . ASP A 1 108 ? -3.952 6.035 12.611 1.00 74.12 108 ASP A C 1
ATOM 864 O O . ASP A 1 108 ? -4.807 6.915 12.677 1.00 74.12 108 ASP A O 1
ATOM 868 N N . SER A 1 109 ? -4.294 4.742 12.640 1.00 68.06 109 SER A N 1
ATOM 869 C CA . SER A 1 109 ? -5.651 4.290 12.958 1.00 68.06 109 SER A CA 1
ATOM 870 C C . SER A 1 109 ? -5.863 4.282 14.473 1.00 68.06 109 SER A C 1
ATOM 872 O O . SER A 1 109 ? -4.988 3.806 15.197 1.00 68.06 109 SER A O 1
ATOM 874 N N . ALA A 1 110 ? -7.047 4.691 14.940 1.00 61.12 110 ALA A N 1
ATOM 875 C CA . ALA A 1 110 ? -7.415 4.736 16.363 1.00 61.12 110 ALA A CA 1
ATOM 876 C C . ALA A 1 110 ? -7.177 3.419 17.139 1.00 61.12 110 ALA A C 1
ATOM 878 O O . ALA A 1 110 ? -7.083 3.436 18.362 1.00 61.12 110 ALA A O 1
ATOM 879 N N . SER A 1 111 ? -7.054 2.285 16.440 1.00 64.38 111 SER A N 1
ATOM 880 C CA . SER A 1 111 ? -6.849 0.953 17.013 1.00 64.38 111 SER A CA 1
ATOM 881 C C . SER A 1 111 ? -5.516 0.280 16.650 1.00 64.38 111 SER A C 1
ATOM 883 O O . SER A 1 111 ? -5.382 -0.908 16.912 1.00 64.38 111 SER A O 1
ATOM 885 N N . SER A 1 112 ? -4.535 0.990 16.068 1.00 74.56 112 SER A N 1
ATOM 886 C CA . SER A 1 112 ? -3.261 0.409 15.583 1.00 74.56 112 SER A CA 1
ATOM 887 C C . SER A 1 112 ? -3.446 -0.921 14.827 1.00 74.56 112 SER A C 1
ATOM 889 O O . SER A 1 112 ? -3.187 -2.004 15.351 1.00 74.56 112 SER A O 1
ATOM 891 N N . GLN A 1 113 ? -3.922 -0.857 13.582 1.00 84.06 113 GLN A N 1
ATOM 892 C CA . GLN A 1 113 ? -4.232 -2.055 12.801 1.00 84.06 113 GLN A CA 1
ATOM 893 C C . GLN A 1 113 ? -2.967 -2.715 12.224 1.00 84.06 113 GLN A C 1
ATOM 895 O O . GLN A 1 113 ? -2.206 -2.085 11.485 1.00 84.06 113 GLN A O 1
ATOM 900 N N . GLN A 1 114 ? -2.785 -4.013 12.484 1.00 90.19 114 GLN A N 1
ATOM 901 C CA . GLN A 1 114 ? -1.739 -4.828 11.862 1.00 90.19 114 GLN A CA 1
ATOM 902 C C . GLN A 1 114 ? -2.317 -5.725 10.759 1.00 90.19 114 GLN A C 1
ATOM 904 O O . GLN A 1 114 ? -3.282 -6.458 10.970 1.00 90.19 114 GLN A O 1
ATOM 909 N N . TYR A 1 115 ? -1.683 -5.688 9.591 1.00 92.75 115 TYR A N 1
ATOM 910 C CA . TYR A 1 115 ? -2.001 -6.478 8.409 1.00 92.75 115 TYR A CA 1
ATOM 911 C C . TYR A 1 115 ? -0.964 -7.585 8.239 1.00 92.75 115 TYR A C 1
ATOM 913 O O . TYR A 1 115 ? 0.240 -7.369 8.404 1.00 92.75 115 TYR A O 1
ATOM 921 N N . SER A 1 116 ? -1.426 -8.778 7.883 1.00 93.50 116 SER A N 1
ATOM 922 C CA . SER A 1 116 ? -0.587 -9.928 7.538 1.00 93.50 116 SER A CA 1
ATOM 923 C C . SER A 1 116 ? -1.294 -10.829 6.522 1.00 93.50 116 SER A C 1
ATOM 925 O O . SER A 1 116 ? -2.477 -10.650 6.226 1.00 93.50 116 SER A O 1
ATOM 927 N N . ARG A 1 117 ? -0.580 -11.800 5.943 1.00 90.44 117 ARG A N 1
ATOM 928 C CA . ARG A 1 117 ? -1.164 -12.732 4.964 1.00 90.44 117 ARG A CA 1
ATOM 929 C C . ARG A 1 117 ? -2.379 -13.465 5.551 1.00 90.44 117 ARG A C 1
ATOM 931 O O . ARG A 1 117 ? -2.254 -14.149 6.560 1.00 90.44 117 ARG A O 1
ATOM 938 N N . GLY A 1 118 ? -3.534 -13.341 4.897 1.00 85.69 118 GLY A N 1
ATOM 939 C CA . GLY A 1 118 ? -4.811 -13.904 5.357 1.00 85.69 118 GLY A CA 1
ATOM 940 C C . GLY A 1 118 ? -5.549 -13.058 6.403 1.00 85.69 118 GLY A C 1
ATOM 941 O O . GLY A 1 118 ? -6.695 -13.356 6.712 1.00 85.69 118 GLY A O 1
ATOM 942 N N . ASN A 1 119 ? -4.930 -11.987 6.905 1.00 90.50 119 ASN A N 1
ATOM 943 C CA . ASN A 1 119 ? -5.529 -11.014 7.815 1.00 90.50 119 ASN A CA 1
ATOM 944 C C . ASN A 1 119 ? -5.263 -9.593 7.288 1.00 90.50 119 ASN A C 1
ATOM 946 O O . ASN A 1 119 ? -4.294 -8.935 7.673 1.00 90.50 119 ASN A O 1
ATOM 950 N N . GLY A 1 120 ? -6.081 -9.164 6.325 1.00 90.56 120 GLY A N 1
ATOM 951 C CA . GLY A 1 120 ? -5.968 -7.867 5.652 1.00 90.56 120 GLY A CA 1
ATOM 952 C C . GLY A 1 120 ? -4.999 -7.827 4.461 1.00 90.56 120 GLY A C 1
ATOM 953 O O . GLY A 1 120 ? -5.103 -6.920 3.645 1.00 90.56 120 GLY A O 1
ATOM 954 N N . ILE A 1 121 ? -4.094 -8.804 4.310 1.00 96.19 121 ILE A N 1
ATOM 955 C CA . ILE A 1 121 ? -3.317 -8.996 3.072 1.00 96.19 121 ILE A CA 1
ATOM 956 C C . ILE A 1 121 ? -3.828 -10.238 2.356 1.00 96.19 121 ILE A C 1
ATOM 958 O O . ILE A 1 121 ? -3.599 -11.373 2.793 1.00 96.19 121 ILE A O 1
ATOM 962 N N . HIS A 1 122 ? -4.516 -10.020 1.245 1.00 96.94 122 HIS A N 1
ATOM 963 C CA . HIS A 1 122 ? -5.072 -11.075 0.421 1.00 96.94 122 HIS A CA 1
ATOM 964 C C . HIS A 1 122 ? -3.967 -11.919 -0.234 1.00 96.94 122 HIS A C 1
ATOM 966 O O . HIS A 1 122 ? -2.874 -11.444 -0.547 1.00 96.94 122 HIS A O 1
ATOM 972 N N . LYS A 1 123 ? -4.241 -13.208 -0.463 1.00 95.12 123 LYS A N 1
ATOM 973 C CA . LYS A 1 123 ? -3.268 -14.161 -1.035 1.00 95.12 123 LYS A CA 1
ATOM 974 C C . LYS A 1 123 ? -2.819 -13.789 -2.457 1.00 95.12 123 LYS A C 1
ATOM 976 O O . LYS A 1 123 ? -1.676 -14.072 -2.833 1.00 95.12 123 LYS A O 1
ATOM 981 N N . ASP A 1 124 ? -3.705 -13.144 -3.210 1.00 95.88 124 ASP A N 1
ATOM 982 C CA . ASP A 1 124 ? -3.501 -12.782 -4.615 1.00 95.88 124 ASP A CA 1
ATOM 983 C C . ASP A 1 124 ? -2.901 -11.385 -4.791 1.00 95.88 124 ASP A C 1
ATOM 985 O O . ASP A 1 124 ? -2.442 -11.076 -5.883 1.00 95.88 124 ASP A O 1
ATOM 989 N N . PHE A 1 125 ? -2.756 -10.614 -3.705 1.00 96.31 125 PHE A N 1
ATOM 990 C CA . PHE A 1 125 ? -2.092 -9.312 -3.733 1.00 96.31 125 PHE A CA 1
ATOM 991 C C . PHE A 1 125 ? -0.679 -9.418 -4.326 1.00 96.31 125 PHE A C 1
ATOM 993 O O . PHE A 1 125 ? 0.093 -10.325 -3.975 1.00 96.31 125 PHE A O 1
ATOM 1000 N N . ARG A 1 126 ? -0.328 -8.485 -5.217 1.00 94.75 126 ARG A N 1
ATOM 1001 C CA . ARG A 1 126 ? 1.006 -8.390 -5.835 1.00 94.75 126 ARG A CA 1
ATOM 1002 C C . ARG A 1 126 ? 1.534 -6.962 -5.761 1.00 94.75 126 ARG A C 1
ATOM 1004 O O . ARG A 1 126 ? 0.842 -6.014 -6.115 1.00 94.75 126 ARG A O 1
ATOM 1011 N N . LEU A 1 127 ? 2.791 -6.828 -5.348 1.00 94.69 127 LEU A N 1
ATOM 1012 C CA . LEU A 1 127 ? 3.501 -5.555 -5.289 1.00 94.69 127 LEU A CA 1
ATOM 1013 C C . LEU A 1 127 ? 4.514 -5.477 -6.434 1.00 94.69 127 LEU A C 1
ATOM 1015 O O . LEU A 1 127 ? 5.478 -6.242 -6.463 1.00 94.69 127 LEU A O 1
ATOM 1019 N N . PHE A 1 128 ? 4.309 -4.528 -7.340 1.00 95.94 128 PHE A N 1
ATOM 1020 C CA . PHE A 1 128 ? 5.244 -4.175 -8.400 1.00 95.94 128 PHE A CA 1
ATOM 1021 C C . PHE A 1 128 ? 5.884 -2.828 -8.104 1.00 95.94 128 PHE A C 1
ATOM 1023 O O . PHE A 1 128 ? 5.269 -1.936 -7.520 1.00 95.94 128 PHE A O 1
ATOM 1030 N N . VAL A 1 129 ? 7.143 -2.681 -8.497 1.00 94.31 129 VAL A N 1
ATOM 1031 C CA . VAL A 1 129 ? 7.944 -1.511 -8.156 1.00 94.31 129 VAL A CA 1
ATOM 1032 C C . VAL A 1 129 ? 8.816 -1.144 -9.342 1.00 94.31 129 VAL A C 1
ATOM 1034 O O . VAL A 1 129 ? 9.539 -1.993 -9.862 1.00 94.31 129 VAL A O 1
ATOM 1037 N N . ILE A 1 130 ? 8.785 0.128 -9.730 1.00 94.19 130 ILE A N 1
ATOM 1038 C CA . ILE A 1 130 ? 9.670 0.685 -10.751 1.00 94.19 130 ILE A CA 1
ATOM 1039 C C . ILE A 1 130 ? 10.675 1.603 -10.066 1.00 94.19 130 ILE A C 1
ATOM 1041 O O . ILE A 1 130 ? 10.327 2.431 -9.222 1.00 94.19 130 ILE A O 1
ATOM 1045 N N . ALA A 1 131 ? 11.943 1.458 -10.439 1.00 92.12 131 ALA A N 1
ATOM 1046 C CA . ALA A 1 131 ? 13.013 2.329 -9.985 1.00 92.12 131 ALA A CA 1
ATOM 1047 C C . ALA A 1 131 ? 13.866 2.752 -11.177 1.00 92.12 131 ALA A C 1
ATOM 1049 O O . ALA A 1 131 ? 14.413 1.911 -11.888 1.00 92.12 131 ALA A O 1
ATOM 1050 N N . ASN A 1 132 ? 14.006 4.062 -11.370 1.00 89.12 132 ASN A N 1
ATOM 1051 C CA . ASN A 1 132 ? 14.828 4.621 -12.435 1.00 89.12 132 ASN A CA 1
ATOM 1052 C C . ASN A 1 132 ? 16.032 5.349 -11.835 1.00 89.12 132 ASN A C 1
ATOM 1054 O O . ASN A 1 132 ? 15.893 6.444 -11.289 1.00 89.12 132 ASN A O 1
ATOM 1058 N N . ASN A 1 133 ? 17.217 4.749 -11.948 1.00 83.25 133 ASN A N 1
ATOM 1059 C CA . ASN A 1 133 ? 18.452 5.311 -11.393 1.00 83.25 133 ASN A CA 1
ATOM 1060 C C . ASN A 1 133 ? 18.988 6.521 -12.179 1.00 83.25 133 ASN A C 1
ATOM 1062 O O . ASN A 1 133 ? 19.857 7.219 -11.671 1.00 83.25 133 ASN A O 1
ATOM 1066 N N . ASN A 1 134 ? 18.468 6.793 -13.379 1.00 82.81 134 ASN A N 1
ATOM 1067 C CA . ASN A 1 134 ? 18.937 7.885 -14.236 1.00 82.81 134 ASN A CA 1
ATOM 1068 C C . ASN A 1 134 ? 18.225 9.223 -13.951 1.00 82.81 134 ASN A C 1
ATOM 1070 O O . ASN A 1 134 ? 18.539 10.236 -14.575 1.00 82.81 134 ASN A O 1
ATOM 1074 N N . ARG A 1 135 ? 17.259 9.270 -13.020 1.00 82.88 135 ARG A N 1
ATOM 1075 C CA . ARG A 1 135 ? 16.581 10.526 -12.652 1.00 82.88 135 ARG A CA 1
ATOM 1076 C C . ARG A 1 135 ? 17.434 11.384 -11.715 1.00 82.88 135 ARG A C 1
ATOM 1078 O O . ARG A 1 135 ? 18.014 10.890 -10.757 1.00 82.88 135 ARG A O 1
ATOM 1085 N N . LYS A 1 136 ? 17.382 12.709 -11.898 1.00 79.94 136 LYS A N 1
ATOM 1086 C CA . LYS A 1 136 ? 18.126 13.700 -11.088 1.00 79.94 136 LYS A CA 1
ATOM 1087 C C . LYS A 1 136 ? 17.791 13.711 -9.585 1.00 79.94 136 LYS A C 1
ATOM 1089 O O . LYS A 1 136 ? 18.558 14.266 -8.811 1.00 79.94 136 LYS A O 1
ATOM 1094 N N . MET A 1 137 ? 16.675 13.112 -9.169 1.00 82.75 137 MET A N 1
ATOM 1095 C CA . MET A 1 137 ? 16.245 13.023 -7.761 1.00 82.75 137 MET A CA 1
ATOM 1096 C C . MET A 1 137 ? 16.064 11.574 -7.290 1.00 82.75 137 MET A C 1
ATOM 1098 O O . MET A 1 137 ? 15.350 11.302 -6.328 1.00 82.75 137 MET A O 1
ATOM 1102 N N . ALA A 1 138 ? 16.654 10.624 -8.012 1.00 85.75 138 ALA A N 1
ATOM 1103 C CA . ALA A 1 138 ? 16.621 9.223 -7.645 1.00 85.75 138 ALA A CA 1
ATOM 1104 C C . ALA A 1 138 ? 17.630 8.933 -6.532 1.00 85.75 138 ALA A C 1
ATOM 1106 O O . ALA A 1 138 ? 18.841 9.030 -6.730 1.00 85.75 138 ALA A O 1
ATOM 1107 N N . ASN A 1 139 ? 17.135 8.490 -5.384 1.00 86.94 139 ASN A N 1
ATOM 1108 C CA . ASN A 1 139 ? 17.969 7.884 -4.362 1.00 86.94 139 ASN A CA 1
ATOM 1109 C C . ASN A 1 139 ? 18.371 6.471 -4.788 1.00 86.94 139 ASN A C 1
ATOM 1111 O O . ASN A 1 139 ? 17.647 5.762 -5.486 1.00 86.94 139 ASN A O 1
ATOM 1115 N N . ARG A 1 140 ? 19.526 6.002 -4.322 1.00 86.69 140 ARG A N 1
ATOM 1116 C CA . ARG A 1 140 ? 19.882 4.594 -4.486 1.00 86.69 140 ARG A CA 1
ATOM 1117 C C . ARG A 1 140 ? 19.067 3.752 -3.506 1.00 86.69 140 ARG A C 1
ATOM 1119 O O . ARG A 1 140 ? 19.120 3.985 -2.302 1.00 86.69 140 ARG A O 1
ATOM 1126 N N . LEU A 1 141 ? 18.371 2.730 -4.006 1.00 89.69 141 LEU A N 1
ATOM 1127 C CA . LEU A 1 141 ? 17.643 1.796 -3.144 1.00 89.69 141 LEU A CA 1
ATOM 1128 C C . LEU A 1 141 ? 18.589 1.058 -2.188 1.00 89.69 141 LEU A C 1
ATOM 1130 O O . LEU A 1 141 ? 19.643 0.540 -2.594 1.00 89.69 141 LEU A O 1
ATOM 1134 N N . SER A 1 142 ? 18.184 0.980 -0.918 1.00 89.62 142 SER A N 1
ATOM 1135 C CA . SER A 1 142 ? 18.938 0.293 0.131 1.00 89.62 142 SER A CA 1
ATOM 1136 C C . SER A 1 142 ? 19.170 -1.179 -0.233 1.00 89.62 142 SER A C 1
ATOM 1138 O O . SER A 1 142 ? 18.416 -1.786 -0.998 1.00 89.62 142 SER A O 1
ATOM 1140 N N . SER A 1 143 ? 20.248 -1.774 0.286 1.00 88.94 143 SER A N 1
ATOM 1141 C CA . SER A 1 143 ? 20.467 -3.223 0.151 1.00 88.94 143 SER A CA 1
ATOM 1142 C C . SER A 1 143 ? 19.307 -4.012 0.752 1.00 88.94 143 SER A C 1
ATOM 1144 O O . SER A 1 143 ? 18.881 -4.996 0.166 1.00 88.94 143 SER A O 1
ATOM 1146 N N . ALA A 1 144 ? 18.751 -3.536 1.867 1.00 88.81 144 ALA A N 1
ATOM 1147 C CA . ALA A 1 144 ? 17.618 -4.150 2.542 1.00 88.81 144 ALA A CA 1
ATOM 1148 C C . ALA A 1 144 ? 16.387 -4.271 1.625 1.00 88.81 144 ALA A C 1
ATOM 1150 O O . ALA A 1 144 ? 15.783 -5.338 1.563 1.00 88.81 144 ALA A O 1
ATOM 1151 N N . TRP A 1 145 ? 16.040 -3.216 0.882 1.00 90.38 145 TRP A N 1
ATOM 1152 C CA . TRP A 1 145 ? 14.945 -3.271 -0.091 1.00 90.38 145 TRP A CA 1
ATOM 1153 C C . TRP A 1 145 ? 15.286 -4.211 -1.253 1.00 90.38 145 TRP A C 1
ATOM 1155 O O . TRP A 1 145 ? 14.539 -5.131 -1.572 1.00 90.38 145 TRP A O 1
ATOM 1165 N N . ARG A 1 146 ? 16.473 -4.030 -1.848 1.00 90.62 146 ARG A N 1
ATOM 1166 C CA . ARG A 1 146 ? 16.924 -4.812 -3.011 1.00 90.62 146 ARG A CA 1
ATOM 1167 C C . ARG A 1 146 ? 16.995 -6.313 -2.740 1.00 90.62 146 ARG A C 1
ATOM 1169 O O . ARG A 1 146 ? 16.651 -7.089 -3.618 1.00 90.62 146 ARG A O 1
ATOM 1176 N N . ASN A 1 147 ? 17.404 -6.716 -1.541 1.00 91.69 147 ASN A N 1
ATOM 1177 C CA . ASN A 1 147 ? 17.538 -8.124 -1.167 1.00 91.69 147 ASN A CA 1
ATOM 1178 C C . ASN A 1 147 ? 16.185 -8.829 -0.966 1.00 91.69 147 ASN A C 1
ATOM 1180 O O . ASN A 1 147 ? 16.154 -10.053 -0.886 1.00 91.69 147 ASN A O 1
ATOM 1184 N N . ARG A 1 148 ? 15.084 -8.075 -0.861 1.00 92.56 148 ARG A N 1
ATOM 1185 C CA . ARG A 1 148 ? 13.720 -8.598 -0.692 1.00 92.56 148 ARG A CA 1
ATOM 1186 C C . ARG A 1 148 ? 12.925 -8.649 -1.998 1.00 92.56 148 ARG A C 1
ATOM 1188 O O . ARG A 1 148 ? 11.875 -9.278 -2.050 1.00 92.56 148 ARG A O 1
ATOM 1195 N N . CYS A 1 149 ? 13.413 -8.002 -3.054 1.00 90.88 149 CYS A N 1
ATOM 1196 C CA . CYS A 1 149 ? 12.724 -7.927 -4.337 1.00 90.88 149 CYS A CA 1
ATOM 1197 C C . CYS A 1 149 ? 13.383 -8.828 -5.384 1.00 90.88 149 CYS A C 1
ATOM 1199 O O . CYS A 1 149 ? 14.608 -8.928 -5.459 1.00 90.88 149 CYS A O 1
ATOM 1201 N N . LEU A 1 150 ? 12.566 -9.399 -6.272 1.00 93.44 150 LEU A N 1
ATOM 1202 C CA . LEU A 1 150 ? 13.054 -9.881 -7.559 1.00 93.44 150 LEU A CA 1
ATOM 1203 C C . LEU A 1 150 ? 13.376 -8.663 -8.432 1.00 93.44 150 LEU A C 1
ATOM 1205 O O . LEU A 1 150 ? 12.491 -7.862 -8.729 1.00 93.44 150 LEU A O 1
ATOM 1209 N N . ILE A 1 151 ? 14.640 -8.510 -8.824 1.00 92.44 151 ILE A N 1
ATOM 1210 C CA . ILE A 1 151 ? 15.083 -7.369 -9.630 1.00 92.44 151 ILE A CA 1
ATOM 1211 C C . ILE A 1 151 ? 15.183 -7.793 -11.090 1.00 92.44 151 ILE A C 1
ATOM 1213 O O . ILE A 1 151 ? 16.051 -8.583 -11.452 1.00 92.44 151 ILE A O 1
ATOM 1217 N N . ILE A 1 152 ? 14.340 -7.194 -11.925 1.00 94.00 152 ILE A N 1
ATOM 1218 C CA . ILE A 1 152 ? 14.429 -7.281 -13.381 1.00 94.00 152 ILE A CA 1
ATOM 1219 C C . ILE A 1 152 ? 15.036 -5.969 -13.873 1.00 94.00 152 ILE A C 1
ATOM 1221 O O . ILE A 1 152 ? 14.552 -4.889 -13.534 1.00 94.00 152 ILE A O 1
ATOM 1225 N N . ARG A 1 153 ? 16.132 -6.052 -14.631 1.00 90.50 153 ARG A N 1
ATOM 1226 C CA . ARG A 1 153 ? 16.737 -4.890 -15.288 1.00 90.50 153 ARG A CA 1
ATOM 1227 C C . ARG A 1 153 ? 16.382 -4.937 -16.759 1.00 90.50 153 ARG A C 1
ATOM 1229 O O . ARG A 1 153 ? 16.587 -5.964 -17.394 1.00 90.50 153 ARG A O 1
ATOM 1236 N N . MET A 1 154 ? 15.883 -3.823 -17.268 1.00 88.25 154 MET A N 1
ATOM 1237 C CA . MET A 1 154 ? 15.645 -3.640 -18.691 1.00 88.25 154 MET A CA 1
ATOM 1238 C C . MET A 1 154 ? 16.770 -2.799 -19.281 1.00 88.25 154 MET A C 1
ATOM 1240 O O . MET A 1 154 ? 17.262 -1.875 -18.625 1.00 88.25 154 MET A O 1
ATOM 1244 N N . GLN A 1 155 ? 17.185 -3.149 -20.495 1.00 86.62 155 GLN A N 1
ATOM 1245 C CA . GLN A 1 155 ? 18.041 -2.297 -21.313 1.00 86.62 155 GLN A CA 1
ATOM 1246 C C . GLN A 1 155 ? 17.269 -1.035 -21.716 1.00 86.62 155 GLN A C 1
ATOM 1248 O O . GLN A 1 155 ? 16.037 -0.988 -21.618 1.00 86.62 155 GLN A O 1
ATOM 1253 N N . THR A 1 156 ? 17.989 0.016 -22.106 1.00 85.38 156 THR A N 1
ATOM 1254 C CA . THR A 1 156 ? 17.327 1.165 -22.723 1.00 85.38 156 THR A CA 1
ATOM 1255 C C . THR A 1 156 ? 16.751 0.730 -24.064 1.00 85.38 156 THR A C 1
ATOM 1257 O O . THR A 1 156 ? 17.239 -0.221 -24.672 1.00 85.38 156 THR A O 1
ATOM 1260 N N . LEU A 1 157 ? 15.681 1.389 -24.515 1.00 84.44 157 LEU A N 1
ATOM 1261 C CA . LEU A 1 157 ? 15.051 0.990 -25.772 1.00 84.44 157 LEU A CA 1
ATOM 1262 C C . LEU A 1 157 ? 15.998 1.132 -26.968 1.00 84.44 157 LEU A C 1
ATOM 1264 O O . LEU A 1 157 ? 15.803 0.450 -27.956 1.00 84.44 157 LEU A O 1
ATOM 1268 N N . ASP A 1 158 ? 16.990 2.011 -26.891 1.00 84.69 158 ASP A N 1
ATOM 1269 C CA . ASP A 1 158 ? 17.997 2.286 -27.916 1.00 84.69 158 ASP A CA 1
ATOM 1270 C C . ASP A 1 158 ? 19.308 1.505 -27.721 1.00 84.69 158 ASP A C 1
ATOM 1272 O O . ASP A 1 158 ? 20.284 1.757 -28.431 1.00 84.69 158 ASP A O 1
ATOM 1276 N N . ASP A 1 159 ? 19.366 0.573 -26.766 1.00 85.38 159 ASP A N 1
ATOM 1277 C CA . ASP A 1 159 ? 20.574 -0.217 -26.529 1.00 85.38 159 ASP A CA 1
ATOM 1278 C C . ASP A 1 159 ? 20.889 -1.101 -27.741 1.00 85.38 159 ASP A C 1
ATOM 1280 O O . ASP A 1 159 ? 20.087 -1.939 -28.142 1.00 85.38 159 ASP A O 1
ATOM 1284 N N . GLY A 1 160 ? 22.073 -0.920 -28.328 1.00 83.06 160 GLY A N 1
ATOM 1285 C CA . GLY A 1 160 ? 22.467 -1.632 -29.546 1.00 83.06 160 GLY A CA 1
ATOM 1286 C C . GLY A 1 160 ? 21.867 -1.071 -30.841 1.00 83.06 160 GLY A C 1
ATOM 1287 O O . GLY A 1 160 ? 22.060 -1.678 -31.897 1.00 83.06 160 GLY A O 1
ATOM 1288 N N . LEU A 1 161 ? 21.203 0.091 -30.798 1.00 84.25 161 LEU A N 1
ATOM 1289 C CA . LEU A 1 161 ? 20.683 0.750 -31.993 1.00 84.25 161 LEU A CA 1
ATOM 1290 C C . LEU A 1 161 ? 21.826 1.129 -32.945 1.00 84.25 161 LEU A C 1
ATOM 1292 O O . LEU A 1 161 ? 22.667 1.977 -32.643 1.00 84.25 161 LEU A O 1
ATOM 1296 N N . ASN A 1 162 ? 21.829 0.517 -34.128 1.00 84.94 162 ASN A N 1
ATOM 1297 C CA . ASN A 1 162 ? 22.708 0.877 -35.232 1.00 84.94 162 ASN A CA 1
ATOM 1298 C C . ASN A 1 162 ? 21.875 1.531 -36.335 1.00 84.94 162 ASN A C 1
ATOM 1300 O O . ASN A 1 162 ? 20.977 0.885 -36.870 1.00 84.94 162 ASN A O 1
ATOM 1304 N N . LEU A 1 163 ? 22.211 2.774 -36.692 1.00 82.00 163 LEU A N 1
ATOM 1305 C CA . LEU A 1 163 ? 21.525 3.549 -37.731 1.00 82.00 163 LEU A CA 1
ATOM 1306 C C . LEU A 1 163 ? 21.459 2.819 -39.080 1.00 82.00 163 LEU A C 1
ATOM 1308 O O . LEU A 1 163 ? 20.442 2.899 -39.759 1.00 82.00 163 LEU A O 1
ATOM 1312 N N . ASP A 1 164 ? 22.474 2.022 -39.418 1.00 84.62 164 ASP A N 1
ATOM 1313 C CA . ASP A 1 164 ? 22.502 1.247 -40.665 1.00 84.62 164 ASP A CA 1
ATOM 1314 C C . ASP A 1 164 ? 21.494 0.080 -40.674 1.00 84.62 164 ASP A C 1
ATOM 1316 O O . ASP A 1 164 ? 21.139 -0.435 -41.733 1.00 84.62 164 ASP A O 1
ATOM 1320 N N . HIS A 1 165 ? 21.029 -0.348 -39.496 1.00 83.69 165 HIS A N 1
ATOM 1321 C CA . HIS A 1 165 ? 20.137 -1.496 -39.303 1.00 83.69 165 HIS A CA 1
ATOM 1322 C C . HIS A 1 165 ? 18.915 -1.149 -38.435 1.00 83.69 165 HIS A C 1
ATOM 1324 O O . HIS A 1 165 ? 18.310 -2.037 -37.834 1.00 83.69 165 HIS A O 1
ATOM 1330 N N . VAL A 1 166 ? 18.527 0.132 -38.371 1.00 84.88 166 VAL A N 1
ATOM 1331 C CA . VAL A 1 166 ? 17.409 0.620 -37.540 1.00 84.88 166 VAL A CA 1
ATOM 1332 C C . VAL A 1 166 ? 16.121 -0.158 -37.797 1.00 84.88 166 VAL A C 1
ATOM 1334 O O . VAL A 1 166 ? 15.411 -0.480 -36.850 1.00 84.88 166 VAL A O 1
ATOM 1337 N N . GLU A 1 167 ? 15.835 -0.521 -39.051 1.00 83.81 167 GLU A N 1
ATOM 1338 C CA . GLU A 1 167 ? 14.611 -1.248 -39.411 1.00 83.81 167 GLU A CA 1
ATOM 1339 C C . GLU A 1 167 ? 14.486 -2.639 -38.771 1.00 83.81 167 GLU A C 1
ATOM 1341 O O . GLU A 1 167 ? 13.375 -3.164 -38.700 1.00 83.81 167 GLU A O 1
ATOM 1346 N N . GLN A 1 168 ? 15.603 -3.226 -38.331 1.00 85.81 168 GLN A N 1
ATOM 1347 C CA . GLN A 1 168 ? 15.682 -4.552 -37.707 1.00 85.81 168 GLN A CA 1
ATOM 1348 C C . GLN A 1 168 ? 15.660 -4.475 -36.174 1.00 85.81 168 GLN A C 1
ATOM 1350 O O . GLN A 1 168 ? 15.649 -5.507 -35.510 1.00 85.81 168 GLN A O 1
ATOM 1355 N N . HIS A 1 169 ? 15.689 -3.265 -35.612 1.00 87.81 169 HIS A N 1
ATOM 1356 C CA . HIS A 1 169 ? 15.674 -3.034 -34.175 1.00 87.81 169 HIS A CA 1
ATOM 1357 C C . HIS A 1 169 ? 14.239 -3.060 -33.630 1.00 87.81 169 HIS A C 1
ATOM 1359 O O . HIS A 1 169 ? 13.340 -2.499 -34.257 1.00 87.81 169 HIS A O 1
ATOM 1365 N N . ASP A 1 170 ? 14.028 -3.582 -32.416 1.00 86.06 170 ASP A N 1
ATOM 1366 C CA . ASP A 1 170 ? 12.713 -3.630 -31.740 1.00 86.06 170 ASP A CA 1
ATOM 1367 C C . ASP A 1 170 ? 12.016 -2.252 -31.683 1.00 86.06 170 ASP A C 1
ATOM 1369 O O . ASP A 1 170 ? 10.794 -2.131 -31.755 1.00 86.06 170 ASP A O 1
ATOM 1373 N N . LEU A 1 171 ? 12.807 -1.177 -31.619 1.00 87.12 171 LEU A N 1
ATOM 1374 C CA . LEU A 1 171 ? 12.329 0.211 -31.682 1.00 87.12 171 LEU A CA 1
ATOM 1375 C C . LEU A 1 171 ? 11.548 0.516 -32.960 1.00 87.12 171 LEU A C 1
ATOM 1377 O O . LEU A 1 171 ? 10.559 1.245 -32.905 1.00 87.12 171 LEU A O 1
ATOM 1381 N N . ALA A 1 172 ? 11.981 -0.016 -34.103 1.00 85.94 172 ALA A N 1
ATOM 1382 C CA . ALA A 1 172 ? 11.282 0.191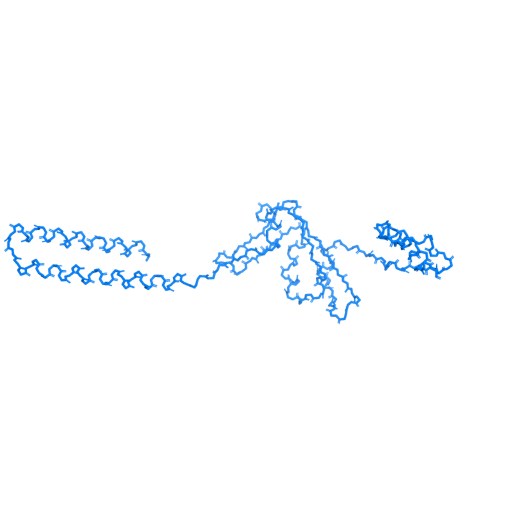 -35.359 1.00 85.94 172 ALA A CA 1
ATOM 1383 C C . ALA A 1 172 ? 9.908 -0.477 -35.340 1.00 85.94 172 ALA A C 1
ATOM 1385 O O . ALA A 1 172 ? 8.954 0.104 -35.854 1.00 85.94 172 ALA A O 1
ATOM 1386 N N . GLU A 1 173 ? 9.778 -1.652 -34.720 1.00 86.19 173 GLU A N 1
ATOM 1387 C CA . GLU A 1 173 ? 8.481 -2.310 -34.542 1.00 86.19 173 GLU A CA 1
ATOM 1388 C C . GLU A 1 173 ? 7.560 -1.501 -33.627 1.00 86.19 173 GLU A C 1
ATOM 1390 O O . GLU A 1 173 ? 6.398 -1.281 -33.970 1.00 86.19 173 GLU A O 1
ATOM 1395 N N . ILE A 1 174 ? 8.089 -0.983 -32.515 1.00 88.44 174 ILE A N 1
ATOM 1396 C CA . ILE A 1 174 ? 7.331 -0.136 -31.583 1.00 88.44 174 ILE A CA 1
ATOM 1397 C C . ILE A 1 174 ? 6.837 1.132 -32.290 1.00 88.44 174 ILE A C 1
ATOM 1399 O O . ILE A 1 174 ? 5.648 1.438 -32.246 1.00 88.44 174 ILE A O 1
ATOM 1403 N N . ILE A 1 175 ? 7.719 1.850 -32.994 1.00 88.19 175 ILE A N 1
ATOM 1404 C CA . ILE A 1 175 ? 7.360 3.079 -33.721 1.00 88.19 175 ILE A CA 1
ATOM 1405 C C . ILE A 1 175 ? 6.318 2.783 -34.808 1.00 88.19 175 ILE A C 1
ATOM 1407 O O . ILE A 1 175 ? 5.367 3.549 -34.968 1.00 88.19 175 ILE A O 1
ATOM 1411 N N . LYS A 1 176 ? 6.470 1.676 -35.548 1.00 88.12 176 LYS A N 1
ATOM 1412 C CA . LYS A 1 176 ? 5.484 1.238 -36.548 1.00 88.12 176 LYS A CA 1
ATOM 1413 C C . LYS A 1 176 ? 4.127 0.959 -35.902 1.00 88.12 176 LYS A C 1
ATOM 1415 O O . LYS A 1 176 ? 3.118 1.404 -36.440 1.00 88.12 176 LYS A O 1
ATOM 1420 N N . GLY A 1 177 ? 4.101 0.264 -34.764 1.00 88.56 177 GLY A N 1
ATOM 1421 C CA . GLY A 1 177 ? 2.876 -0.069 -34.035 1.00 88.56 177 GLY A CA 1
ATOM 1422 C C . GLY A 1 177 ? 2.140 1.163 -33.504 1.00 88.56 177 GLY A C 1
ATOM 1423 O O . GLY A 1 177 ? 0.949 1.322 -33.763 1.00 88.56 177 GLY A O 1
ATOM 1424 N N . GLU A 1 178 ? 2.850 2.071 -32.833 1.00 88.88 178 GLU A N 1
ATOM 1425 C CA . GLU A 1 178 ? 2.268 3.299 -32.266 1.00 88.88 178 GLU A CA 1
ATOM 1426 C C . GLU A 1 178 ? 1.72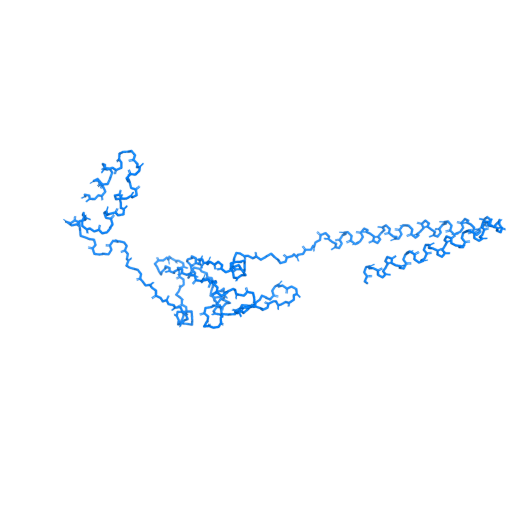1 4.245 -33.348 1.00 88.88 178 GLU A C 1
ATOM 1428 O O . GLU A 1 178 ? 0.689 4.893 -33.166 1.00 88.88 178 GLU A O 1
ATOM 1433 N N . LEU A 1 179 ? 2.386 4.315 -34.507 1.00 90.06 179 LEU A N 1
ATOM 1434 C CA . LEU A 1 179 ? 1.997 5.208 -35.601 1.00 90.06 179 LEU A CA 1
ATOM 1435 C C . LEU A 1 179 ? 0.996 4.582 -36.586 1.00 90.06 179 LEU A C 1
ATOM 1437 O O . LEU A 1 179 ? 0.444 5.302 -37.418 1.00 90.06 179 LEU A O 1
ATOM 1441 N N . GLN A 1 180 ? 0.697 3.281 -36.486 1.00 87.12 180 GLN A N 1
ATOM 1442 C CA . GLN A 1 180 ? -0.195 2.577 -37.419 1.00 87.12 180 GLN A CA 1
ATOM 1443 C C . GLN A 1 180 ? -1.619 3.165 -37.459 1.00 87.12 180 GLN A C 1
ATOM 1445 O O . GLN A 1 180 ? -2.291 3.089 -38.487 1.00 87.12 180 GLN A O 1
ATOM 1450 N N . GLY A 1 181 ? -2.083 3.757 -36.354 1.00 84.56 181 GLY A N 1
ATOM 1451 C CA . GLY A 1 181 ? -3.414 4.364 -36.239 1.00 84.56 181 GLY A CA 1
ATOM 1452 C C . GLY A 1 181 ? -3.497 5.838 -36.650 1.00 84.56 181 GLY A C 1
ATOM 1453 O O . GLY A 1 181 ? -4.583 6.416 -36.605 1.00 84.56 181 GLY A O 1
ATOM 1454 N N . ILE A 1 182 ? -2.379 6.467 -37.021 1.00 90.94 182 ILE A N 1
ATOM 1455 C CA . ILE A 1 182 ? -2.310 7.903 -37.308 1.00 90.94 182 ILE A CA 1
ATOM 1456 C C . ILE A 1 182 ? -2.311 8.125 -38.821 1.00 90.94 182 ILE A C 1
ATOM 1458 O O . ILE A 1 182 ? -1.588 7.470 -39.570 1.00 90.94 182 ILE A O 1
ATOM 1462 N N . ASN A 1 183 ? -3.118 9.078 -39.289 1.00 88.94 183 ASN A N 1
ATOM 1463 C CA . ASN A 1 183 ? -3.157 9.441 -40.703 1.00 88.94 183 ASN A CA 1
ATOM 1464 C C . ASN A 1 183 ? -1.825 10.107 -41.100 1.00 88.94 183 ASN A C 1
ATOM 1466 O O . ASN A 1 183 ? -1.445 11.113 -40.500 1.00 88.94 183 ASN A O 1
ATOM 1470 N N . GLY A 1 184 ? -1.102 9.535 -42.066 1.00 85.44 184 GLY A N 1
ATOM 1471 C CA . GLY A 1 184 ? 0.290 9.910 -42.365 1.00 85.44 184 GLY A CA 1
ATOM 1472 C C . GLY A 1 184 ? 1.341 9.260 -41.446 1.00 85.44 184 GLY A C 1
ATOM 1473 O O . GLY A 1 184 ? 2.509 9.651 -41.447 1.00 85.44 184 GLY A O 1
ATOM 1474 N N . GLY A 1 185 ? 0.936 8.295 -40.614 1.00 87.12 185 GLY A N 1
ATOM 1475 C CA . GLY A 1 185 ? 1.813 7.614 -39.666 1.00 87.12 185 GLY A CA 1
ATOM 1476 C C . GLY A 1 185 ? 2.922 6.813 -40.343 1.00 87.12 185 GLY A C 1
ATOM 1477 O O . GLY A 1 185 ? 4.042 6.813 -39.850 1.00 87.12 185 GLY A O 1
ATOM 1478 N N . GLN A 1 186 ? 2.659 6.214 -41.510 1.00 82.12 186 GLN A N 1
ATOM 1479 C CA . GLN A 1 186 ? 3.666 5.455 -42.262 1.00 82.12 186 GLN A CA 1
ATOM 1480 C C . GLN A 1 186 ? 4.797 6.355 -42.780 1.00 82.12 186 GLN A C 1
ATOM 1482 O O . GLN A 1 186 ? 5.971 5.997 -42.682 1.00 82.12 186 GLN A O 1
ATOM 1487 N N . GLU A 1 187 ? 4.463 7.544 -43.279 1.00 85.75 187 GLU A N 1
ATOM 1488 C CA . GLU A 1 187 ? 5.420 8.550 -43.739 1.00 85.75 187 GLU A CA 1
ATOM 1489 C C . GLU A 1 187 ? 6.251 9.107 -42.576 1.00 85.75 187 GLU A C 1
ATOM 1491 O O . GLU A 1 187 ? 7.463 9.306 -42.710 1.00 85.75 187 GLU A O 1
ATOM 1496 N N . LEU A 1 188 ? 5.623 9.314 -41.414 1.00 84.19 188 LEU A N 1
ATOM 1497 C CA . LEU A 1 188 ? 6.317 9.704 -40.186 1.00 84.19 188 LEU A CA 1
ATOM 1498 C C . LEU A 1 188 ? 7.257 8.602 -39.700 1.00 84.19 188 LEU A C 1
ATOM 1500 O O . LEU A 1 188 ? 8.408 8.896 -39.391 1.00 84.19 188 LEU A O 1
ATOM 1504 N N . THR A 1 189 ? 6.817 7.343 -39.690 1.00 85.06 189 THR A N 1
ATOM 1505 C CA . THR A 1 189 ? 7.676 6.207 -39.345 1.00 85.06 189 THR A CA 1
ATOM 1506 C C . THR A 1 189 ? 8.885 6.137 -40.271 1.00 85.06 189 THR A C 1
ATOM 1508 O O . THR A 1 189 ? 10.012 6.057 -39.798 1.00 85.06 189 THR A O 1
ATOM 1511 N N . HIS A 1 190 ? 8.677 6.246 -41.583 1.00 81.69 190 HIS A N 1
ATOM 1512 C CA . HIS A 1 190 ? 9.768 6.261 -42.556 1.00 81.69 190 HIS A CA 1
ATOM 1513 C C . HIS A 1 190 ? 10.727 7.448 -42.346 1.00 81.69 190 HIS A C 1
ATOM 1515 O O . HIS A 1 190 ? 11.922 7.331 -42.594 1.00 81.69 190 HIS A O 1
ATOM 1521 N N . THR A 1 191 ? 10.228 8.597 -41.886 1.00 84.75 191 THR A N 1
ATOM 1522 C CA . THR A 1 191 ? 11.065 9.772 -41.589 1.00 84.75 191 THR A CA 1
ATOM 1523 C C . THR A 1 191 ? 11.859 9.608 -40.294 1.00 84.75 191 THR A C 1
ATOM 1525 O O . THR A 1 191 ? 12.998 10.049 -40.225 1.00 84.75 191 THR A O 1
ATOM 1528 N N . LEU A 1 192 ? 11.272 8.985 -39.271 1.00 81.56 192 LEU A N 1
ATOM 1529 C CA . LEU A 1 192 ? 11.897 8.783 -37.960 1.00 81.56 192 LEU A CA 1
ATOM 1530 C C . LEU A 1 192 ? 12.942 7.660 -37.951 1.00 81.56 192 LEU A C 1
ATOM 1532 O O . LEU A 1 192 ? 13.816 7.660 -37.090 1.00 81.56 192 LEU A O 1
ATOM 1536 N N . LEU A 1 193 ? 12.834 6.699 -38.872 1.00 78.38 193 LEU A N 1
ATOM 1537 C CA . LEU A 1 193 ? 13.743 5.554 -38.986 1.00 78.38 193 LEU A CA 1
ATOM 1538 C C . LEU A 1 193 ? 14.923 5.791 -39.951 1.00 78.38 193 LEU A C 1
ATOM 1540 O O . LEU A 1 193 ? 15.678 4.856 -40.208 1.00 78.38 193 LEU A O 1
ATOM 1544 N N . ARG A 1 194 ? 15.071 7.006 -40.493 1.00 71.19 194 ARG A N 1
ATOM 1545 C CA . ARG A 1 194 ? 16.092 7.391 -41.479 1.00 71.19 194 ARG A CA 1
ATOM 1546 C C . ARG A 1 194 ? 17.107 8.362 -40.888 1.00 71.19 194 ARG A C 1
ATOM 1548 O O . ARG A 1 194 ? 18.284 8.267 -41.296 1.00 71.19 194 ARG A O 1
#

Radius of gyration: 34.8 Å; chains: 1; bounding box: 78×42×88 Å

pLDDT: mean 87.19, std 7.86, range [60.03, 97.88]

Secondary structure (DSSP, 8-state):
-HHHHHHHHHHHHHHHHHHHHHHHHTT-HHHHHHHHHHHHHHHHHHHHHHHHHHHHHTT---PPPPHHHHHHHHT-EEEETTGGGS-HHHHHHHGGGGSSS-EEEESSSTT-EEEEETBEE-TT-EEEE---TTSTTPPPPPHHHHTTS--PPPPPTTTT--GGGGGGSHHHHHHHHHHTTSTTHHHHHHHHT-